Protein AF-A0A1W9WIS3-F1 (afdb_monomer)

Nearest PDB structures (foldseek):
  6qe7-assembly3_C  TM=4.208E-01  e=1.613E-09  Acetivibrio thermocellus
  6qe7-assembly1_A  TM=4.152E-01  e=5.288E-09  Acetivibrio thermocellus
  6qe7-assembly2_B  TM=4.232E-01  e=6.562E-09  Acetivibrio thermocellus
  6qdi-assembly1_A  TM=4.128E-01  e=1.556E-08  Acetivibrio clariflavus
  5jou-assembly1_A  TM=4.035E-01  e=6.564E-06  Bacteroides ovatus

Secondary structure (DSSP, 8-state):
----EEE---TTPEEE-SS-EEEEE------SSSS----EEEEEEES----TT---S-EEEEEEEEEEEPTT--TTPEEPTT-EEEEE---SS-SSS-EEEEEEPPGGG--S--S---S-TT----HHHHHHEE-HHHHHHHHS-------SEEEEEESSTT--S-SS--EEEES--EEEEET--SSTT--SSSEEEEEEEE-S----EEEEEEEEESSEEEEEETTEEEEEE-SPPSSS-EEEEEEEEE-SSS--EEEEEEEESSS-EEEEEEEEEPPGGGHHHHHHHHHHSPPPPSS-----

Radius of gyration: 24.51 Å; Cα contacts (8 Å, |Δi|>4): 660; chains: 1; bounding box: 56×46×80 Å

Solvent-accessible surface area (backbone atoms only — not comparable to full-atom values): 17427 Å² total; per-residue (Å²): 122,80,78,61,49,71,49,75,55,64,77,63,44,72,42,62,36,87,52,70,37,41,29,43,42,59,84,62,88,69,74,102,77,74,96,72,54,54,28,38,39,44,34,36,43,35,68,76,56,61,43,80,85,70,46,82,46,44,30,34,42,38,44,25,14,20,61,43,67,40,86,89,67,45,60,72,35,74,42,46,55,71,37,63,58,24,23,33,13,54,24,54,78,49,98,51,55,29,33,47,40,44,34,33,45,61,60,92,84,59,88,86,84,79,87,85,76,79,95,47,96,80,65,68,80,54,78,64,56,70,72,46,36,47,51,60,66,63,49,48,68,39,57,52,63,85,62,81,70,61,50,38,22,43,37,45,44,16,76,31,65,78,74,56,77,67,68,58,79,82,37,74,74,40,75,70,48,79,43,78,47,38,89,38,52,94,54,85,95,55,66,53,53,41,24,18,41,38,39,38,36,41,52,93,56,51,76,57,47,38,34,37,38,37,40,35,30,9,29,20,36,34,35,26,52,68,89,39,81,73,43,83,46,80,44,86,52,71,92,45,73,50,76,48,78,43,76,42,73,42,88,52,79,51,56,51,42,37,38,40,39,39,28,35,68,85,40,48,28,34,46,33,61,48,74,45,80,49,62,77,90,49,39,72,56,52,56,52,52,49,74,67,52,78,73,80,73,95,65,83,81,85,75,132

pLDDT: mean 70.84, std 18.44, range [25.62, 98.12]

Structure (mmCIF, N/CA/C/O backbone):
data_AF-A0A1W9WIS3-F1
#
_entry.id   AF-A0A1W9WIS3-F1
#
loop_
_atom_site.group_PDB
_atom_site.id
_atom_site.type_symbol
_atom_site.label_atom_id
_atom_site.label_alt_id
_atom_site.label_comp_id
_atom_site.label_asym_id
_atom_site.label_entity_id
_atom_site.label_seq_id
_atom_site.pdbx_PDB_ins_code
_atom_site.Cartn_x
_atom_site.Cartn_y
_atom_site.Cartn_z
_atom_site.occupancy
_atom_site.B_iso_or_equiv
_atom_site.auth_seq_id
_atom_site.auth_comp_id
_atom_site.auth_asym_id
_atom_site.auth_atom_id
_atom_site.pdbx_PDB_model_num
ATOM 1 N N . MET A 1 1 ? 5.458 16.095 23.063 1.00 26.14 1 MET A N 1
ATOM 2 C CA . MET A 1 1 ? 4.656 15.659 21.884 1.00 26.14 1 MET A CA 1
ATOM 3 C C . MET A 1 1 ? 3.350 15.090 22.424 1.00 26.14 1 MET A C 1
ATOM 5 O O . MET A 1 1 ? 3.411 14.188 23.249 1.00 26.14 1 MET A O 1
ATOM 9 N N . VAL A 1 2 ? 2.192 15.667 22.091 1.00 25.62 2 VAL A N 1
ATOM 10 C CA . VAL A 1 2 ? 0.899 15.217 22.643 1.00 25.62 2 VAL A CA 1
ATOM 11 C C . VAL A 1 2 ? 0.611 13.808 22.118 1.00 25.62 2 VAL A C 1
ATOM 13 O O . VAL A 1 2 ? 0.611 13.597 20.909 1.00 25.62 2 VAL A O 1
ATOM 16 N N . TRP A 1 3 ? 0.422 12.843 23.022 1.00 35.09 3 TRP A N 1
ATOM 17 C CA . TRP A 1 3 ? 0.190 11.424 22.721 1.00 35.09 3 TRP A CA 1
ATOM 18 C C . TRP A 1 3 ? -1.233 11.191 22.204 1.00 35.09 3 TRP A C 1
ATOM 20 O O . TRP A 1 3 ? -2.052 10.543 22.851 1.00 35.09 3 TRP A O 1
ATOM 30 N N . LEU A 1 4 ? -1.525 11.773 21.048 1.00 35.50 4 LEU A N 1
ATOM 31 C CA . LEU A 1 4 ? -2.795 11.682 20.357 1.00 35.50 4 LEU A CA 1
ATOM 32 C C . LEU A 1 4 ? -2.538 11.180 18.940 1.00 35.50 4 LEU A C 1
ATOM 34 O O . LEU A 1 4 ? -1.741 11.772 18.216 1.00 35.50 4 LEU A O 1
ATOM 38 N N . MET A 1 5 ? -3.229 10.115 18.536 1.00 40.78 5 MET A N 1
ATOM 39 C CA . MET A 1 5 ? -3.251 9.725 17.132 1.00 40.78 5 MET A CA 1
ATOM 40 C C . MET A 1 5 ? -4.471 10.376 16.486 1.00 40.78 5 MET A C 1
ATOM 42 O O . MET A 1 5 ? -5.608 9.986 16.751 1.00 40.78 5 MET A O 1
ATOM 46 N N . MET A 1 6 ? -4.226 11.403 15.674 1.00 38.56 6 MET A N 1
ATOM 47 C CA . MET A 1 6 ? -5.218 11.909 14.732 1.00 38.56 6 MET A CA 1
ATOM 48 C C . MET A 1 6 ? -5.113 11.065 13.471 1.00 38.56 6 MET A C 1
ATOM 50 O O . MET A 1 6 ? -4.133 11.174 12.737 1.00 38.56 6 MET A O 1
ATOM 54 N N . ILE A 1 7 ? -6.105 10.213 13.228 1.00 53.38 7 ILE A N 1
ATOM 55 C CA . ILE A 1 7 ? -6.189 9.503 11.953 1.00 53.38 7 ILE A CA 1
ATOM 56 C C . ILE A 1 7 ? -7.004 10.387 11.016 1.00 53.38 7 ILE A C 1
ATOM 58 O O . ILE A 1 7 ? -8.215 10.547 11.182 1.00 53.38 7 ILE A O 1
ATOM 62 N N . ILE A 1 8 ? -6.329 11.024 10.063 1.00 42.97 8 ILE A N 1
ATOM 63 C CA . ILE A 1 8 ? -6.987 11.759 8.985 1.00 42.97 8 ILE A CA 1
ATOM 64 C C . ILE A 1 8 ? -7.327 10.725 7.912 1.00 42.97 8 ILE A C 1
ATOM 66 O O . ILE A 1 8 ? -6.439 10.162 7.282 1.00 42.97 8 ILE A O 1
ATOM 70 N N . GLN A 1 9 ? -8.613 10.446 7.746 1.00 52.16 9 GLN A N 1
ATOM 71 C CA . GLN A 1 9 ? -9.157 9.595 6.696 1.00 52.16 9 GLN A CA 1
ATOM 72 C C . GLN A 1 9 ? -10.288 10.367 5.998 1.00 52.16 9 GLN A C 1
ATOM 74 O O . GLN A 1 9 ? -10.814 11.334 6.572 1.00 52.16 9 GLN A O 1
ATOM 79 N N . PRO A 1 10 ? -10.668 9.978 4.769 1.00 46.59 10 PRO A N 1
ATOM 80 C CA . PRO A 1 10 ? -11.827 10.539 4.092 1.00 46.59 10 PRO A CA 1
ATOM 81 C C . PRO A 1 10 ? -13.087 10.529 4.971 1.00 46.59 10 PRO A C 1
ATOM 83 O O . PRO A 1 10 ? -13.292 9.660 5.821 1.00 46.59 10 PRO A O 1
ATOM 86 N N . PHE A 1 11 ? -13.958 11.512 4.755 1.00 49.16 11 PHE A N 1
ATOM 87 C CA . PHE A 1 11 ? -15.253 11.580 5.430 1.00 49.16 11 PHE A CA 1
ATOM 88 C C . PHE A 1 11 ? -16.083 10.319 5.162 1.00 49.16 11 PHE A C 1
ATOM 90 O O . PHE A 1 11 ? -16.188 9.882 4.016 1.00 49.16 11 PHE A O 1
ATOM 97 N N . GLY A 1 12 ? -16.684 9.758 6.215 1.00 47.50 12 GLY A N 1
ATOM 98 C CA . GLY A 1 12 ? -17.522 8.563 6.106 1.00 47.50 12 GLY A CA 1
ATOM 99 C C . GLY A 1 12 ? -16.749 7.241 6.077 1.00 47.50 12 GLY A C 1
ATOM 100 O O . GLY A 1 12 ? -17.354 6.192 5.858 1.00 47.50 12 GLY A O 1
ATOM 101 N N . GLU A 1 13 ? -15.428 7.236 6.298 1.00 66.69 13 GLU A N 1
ATOM 102 C CA . GLU A 1 13 ? -14.714 5.969 6.467 1.00 66.69 13 GLU A CA 1
ATOM 103 C C . GLU A 1 13 ? -15.193 5.216 7.711 1.00 66.69 13 GLU A C 1
ATOM 105 O O . GLU A 1 13 ? -15.280 5.761 8.811 1.00 66.69 13 GLU A O 1
ATOM 110 N N . VAL A 1 14 ? -15.505 3.930 7.535 1.00 66.00 14 VAL A N 1
ATOM 111 C CA . VAL A 1 14 ? -16.019 3.090 8.620 1.00 66.00 14 VAL A CA 1
ATOM 112 C C . VAL A 1 14 ? -14.887 2.573 9.499 1.00 66.00 14 VAL A C 1
ATOM 114 O O . VAL A 1 14 ? -13.947 1.917 9.029 1.00 66.00 14 VAL A O 1
ATOM 117 N N . ILE A 1 15 ? -15.034 2.785 10.800 1.00 63.84 15 ILE A N 1
ATOM 118 C CA . ILE A 1 15 ? -14.108 2.305 11.819 1.00 63.84 15 ILE A CA 1
ATOM 119 C C . ILE A 1 15 ? -14.565 0.917 12.247 1.00 63.84 15 ILE A C 1
ATOM 121 O O . ILE A 1 15 ? -15.726 0.706 12.592 1.00 63.84 15 ILE A O 1
ATOM 125 N N . THR A 1 16 ? -13.654 -0.052 12.196 1.00 62.03 16 THR A N 1
ATOM 126 C CA . THR A 1 16 ? -13.967 -1.467 12.421 1.00 62.03 16 THR A CA 1
ATOM 127 C C . THR A 1 16 ? -13.153 -2.038 13.569 1.00 62.03 16 THR A C 1
ATOM 129 O O . THR A 1 16 ? -11.954 -1.788 13.683 1.00 62.03 16 THR A O 1
ATOM 132 N N . MET A 1 17 ? -13.784 -2.874 14.389 1.00 61.75 17 MET A N 1
ATOM 133 C CA . MET A 1 17 ? -13.109 -3.549 15.487 1.00 61.75 17 MET A CA 1
ATOM 134 C C . MET A 1 17 ? -12.162 -4.647 15.035 1.00 61.75 17 MET A C 1
ATOM 136 O O . MET A 1 17 ? -12.473 -5.472 14.177 1.00 61.75 17 MET A O 1
ATOM 140 N N . VAL A 1 18 ? -11.004 -4.705 15.684 1.00 52.28 18 VAL A N 1
ATOM 141 C CA . VAL A 1 18 ? -9.947 -5.670 15.357 1.00 52.28 18 VAL A CA 1
ATOM 142 C C . VAL A 1 18 ? -9.922 -6.883 16.291 1.00 52.28 18 VAL A C 1
ATOM 144 O O . VAL A 1 18 ? -9.291 -7.883 15.949 1.00 52.28 18 VAL A O 1
ATOM 147 N N . ARG A 1 19 ? -10.640 -6.840 17.424 1.00 54.22 19 ARG A N 1
ATOM 148 C CA . ARG A 1 19 ? -10.753 -7.920 18.426 1.00 54.22 19 ARG A CA 1
ATOM 149 C C . ARG A 1 19 ? -12.142 -7.935 19.080 1.00 54.22 19 ARG A C 1
ATOM 151 O O . ARG A 1 19 ? -12.834 -6.920 19.054 1.00 54.22 19 ARG A O 1
ATOM 158 N N . GLU A 1 20 ? -12.527 -9.075 19.656 1.00 48.91 20 GLU A N 1
ATOM 159 C CA . GLU A 1 20 ? -13.751 -9.204 20.464 1.00 48.91 20 GLU A CA 1
ATOM 160 C C . GLU A 1 20 ? -13.555 -8.551 21.830 1.00 48.91 20 GLU A C 1
ATOM 162 O O . GLU A 1 20 ? -12.613 -8.915 22.528 1.00 48.91 20 GLU A O 1
ATOM 167 N N . GLN A 1 21 ? -14.381 -7.567 22.187 1.00 63.75 21 GLN A N 1
ATOM 168 C CA . GLN A 1 21 ? -14.181 -6.723 23.373 1.00 63.75 21 GLN A CA 1
ATOM 169 C C . GLN A 1 21 ? -15.515 -6.204 23.930 1.00 63.75 21 GLN A C 1
ATOM 171 O O . GLN A 1 21 ? -16.551 -6.264 23.262 1.00 63.75 21 GLN A O 1
ATOM 176 N N . LEU A 1 22 ? -15.509 -5.685 25.160 1.00 55.78 22 LEU A N 1
ATOM 177 C CA . LEU A 1 22 ? -16.700 -5.104 25.787 1.00 55.78 22 LEU A CA 1
ATOM 178 C C . LEU A 1 22 ? -16.834 -3.618 25.432 1.00 55.78 22 LEU A C 1
ATOM 180 O O . LEU A 1 22 ? -15.906 -2.830 25.592 1.00 55.78 22 LEU A O 1
ATOM 184 N N . LEU A 1 23 ? -18.013 -3.205 24.984 1.00 54.00 23 LEU A N 1
ATOM 185 C CA . LEU A 1 23 ? -18.339 -1.817 24.686 1.00 54.00 23 LEU A CA 1
ATOM 186 C C . LEU A 1 23 ? -18.776 -1.060 25.929 1.00 54.00 23 LEU A C 1
ATOM 188 O O . LEU A 1 23 ? -19.578 -1.526 26.739 1.00 54.00 23 LEU A O 1
ATOM 192 N N . LYS A 1 24 ? -18.368 0.203 25.984 1.00 58.62 24 LYS A N 1
ATOM 193 C CA . LYS A 1 24 ? -19.039 1.230 26.765 1.00 58.62 24 LYS A CA 1
ATOM 194 C C . LYS A 1 24 ? -19.389 2.389 25.838 1.00 58.62 24 LYS A C 1
ATOM 196 O O . LYS A 1 24 ? -18.611 3.321 25.658 1.00 58.62 24 LYS A O 1
ATOM 201 N N . VAL A 1 25 ? -20.577 2.328 25.253 1.00 50.97 25 VAL A N 1
ATOM 202 C CA . VAL A 1 25 ? -21.121 3.427 24.454 1.00 50.97 25 VAL A CA 1
ATOM 203 C C . VAL A 1 25 ? -21.697 4.483 25.388 1.00 50.97 25 VAL A C 1
ATOM 205 O O . VAL A 1 25 ? -22.385 4.165 26.354 1.00 50.97 25 VAL A O 1
ATOM 208 N N . GLN A 1 26 ? -21.404 5.749 25.128 1.00 51.03 26 GLN A N 1
ATOM 209 C CA . GLN A 1 26 ? -22.128 6.845 25.748 1.00 51.03 26 GLN A CA 1
ATOM 210 C C . GLN A 1 26 ? -22.276 7.942 24.699 1.00 51.03 26 GLN A C 1
ATOM 212 O O . GLN A 1 26 ? -21.304 8.594 24.345 1.00 51.03 26 GLN A O 1
ATOM 217 N N . CYS A 1 27 ? -23.493 8.124 24.192 1.00 43.44 27 CYS A N 1
ATOM 218 C CA . CYS A 1 27 ? -23.829 9.243 23.324 1.00 43.44 27 CYS A CA 1
ATOM 219 C C . CYS A 1 27 ? -24.201 10.425 24.227 1.00 43.44 27 CYS A C 1
ATOM 221 O O . CYS A 1 27 ? -25.244 10.398 24.878 1.00 43.44 27 CYS A O 1
ATOM 223 N N . LEU A 1 28 ? -23.326 11.424 24.342 1.00 45.62 28 LEU A N 1
ATOM 224 C CA . LEU A 1 28 ? -23.661 12.697 24.979 1.00 45.62 28 LEU A CA 1
ATOM 225 C C . LEU A 1 28 ? -23.724 13.764 23.889 1.00 45.62 28 LEU A C 1
ATOM 227 O O . LEU A 1 28 ? -22.694 14.288 23.485 1.00 45.62 28 LEU A O 1
ATOM 231 N N . GLU A 1 29 ? -24.929 14.117 23.447 1.00 39.09 29 GLU A N 1
ATOM 232 C CA . GLU A 1 29 ? -25.153 15.443 22.871 1.00 39.09 29 GLU A CA 1
ATOM 233 C C . GLU A 1 29 ? -25.273 16.439 24.032 1.00 39.09 29 GLU A C 1
ATOM 235 O O . GLU A 1 29 ? -26.146 16.282 24.887 1.00 39.09 29 GLU A O 1
ATOM 240 N N . SER A 1 30 ? -24.454 17.495 24.079 1.00 37.91 30 SER A N 1
ATOM 241 C CA . SER A 1 30 ? -24.868 18.697 24.812 1.00 37.91 30 SER A CA 1
ATOM 242 C C . SER A 1 30 ? -24.246 19.987 24.280 1.00 37.91 30 SER A C 1
ATOM 244 O O . SER A 1 30 ? -23.101 20.314 24.567 1.00 37.91 30 SER A O 1
ATOM 246 N N . LEU A 1 31 ? -25.094 20.725 23.559 1.00 32.47 31 LEU A N 1
ATOM 247 C CA . LEU A 1 31 ? -25.379 22.160 23.667 1.00 32.47 31 LEU A CA 1
ATOM 248 C C . LEU A 1 31 ? -24.214 23.131 23.927 1.00 32.47 31 LEU A C 1
ATOM 250 O O . LEU A 1 31 ? -23.602 23.169 24.990 1.00 32.47 31 LEU A O 1
ATOM 254 N N . LYS A 1 32 ? -24.084 24.063 22.973 1.00 35.03 32 LYS A N 1
ATOM 255 C CA . LYS A 1 32 ? -23.441 25.384 23.060 1.00 35.03 32 LYS A CA 1
ATOM 256 C C . LYS A 1 32 ? -23.586 26.043 24.445 1.00 35.03 32 LYS A C 1
ATOM 258 O O . LYS A 1 32 ? -24.497 26.844 24.626 1.00 35.03 32 LYS A O 1
ATOM 263 N N . HIS A 1 33 ? -22.677 25.756 25.373 1.00 33.97 3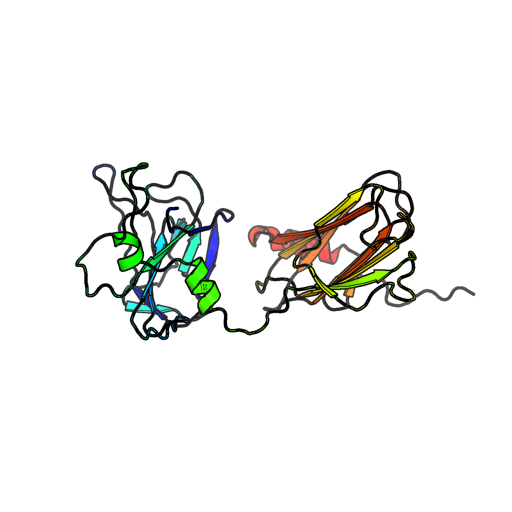3 HIS A N 1
ATOM 264 C CA . HIS A 1 33 ? -22.033 26.663 26.340 1.00 33.97 33 HIS A CA 1
ATOM 265 C C . HIS A 1 33 ? -21.483 25.856 27.526 1.00 33.97 33 HIS A C 1
ATOM 267 O O . HIS A 1 33 ? -22.229 25.425 28.398 1.00 33.97 33 HIS A O 1
ATOM 273 N N . GLY A 1 34 ? -20.153 25.736 27.589 1.00 32.94 34 GLY A N 1
ATOM 274 C CA . GLY A 1 34 ? -19.419 25.233 28.755 1.00 32.94 34 GLY A CA 1
ATOM 275 C C . GLY A 1 34 ? -18.547 24.018 28.441 1.00 32.94 34 GLY A C 1
ATOM 276 O O . GLY A 1 34 ? -19.052 22.909 28.377 1.00 32.94 34 GLY A O 1
ATOM 277 N N . LYS A 1 35 ? -17.236 24.248 28.257 1.00 47.00 35 LYS A N 1
ATOM 278 C CA . LYS A 1 35 ? -16.122 23.269 28.228 1.00 47.00 35 LYS A CA 1
ATOM 279 C C . LYS A 1 35 ? -16.538 21.782 28.295 1.00 47.00 35 LYS A C 1
ATOM 281 O O . LYS A 1 35 ? -16.657 21.268 29.407 1.00 47.00 35 LYS A O 1
ATOM 286 N N . LYS A 1 36 ? -16.690 21.127 27.134 1.00 55.09 36 LYS A N 1
ATOM 287 C CA . LYS A 1 36 ? -16.647 19.665 26.863 1.00 55.09 36 LYS A CA 1
ATOM 288 C C . LYS A 1 36 ? -17.327 19.423 25.513 1.00 55.09 36 LYS A C 1
ATOM 290 O O . LYS A 1 36 ? -18.540 19.568 25.463 1.00 55.09 36 LYS A O 1
ATOM 295 N N . ASP A 1 37 ? -16.617 19.038 24.453 1.00 65.19 37 ASP A N 1
ATOM 296 C CA . ASP A 1 37 ? -17.342 18.452 23.316 1.00 65.19 37 ASP A CA 1
ATOM 297 C C . ASP A 1 37 ? -16.488 17.496 22.473 1.00 65.19 37 ASP A C 1
ATOM 299 O O . ASP A 1 37 ? -15.656 17.911 21.667 1.00 65.19 37 ASP A O 1
ATOM 303 N N . LEU A 1 38 ? -16.707 16.199 22.688 1.00 64.31 38 LEU A N 1
ATOM 304 C CA . LEU A 1 38 ? -16.092 15.084 21.960 1.00 64.31 38 LEU A CA 1
ATOM 305 C C . LEU A 1 38 ? -16.914 14.665 20.738 1.00 64.31 38 LEU A C 1
ATOM 307 O O . LEU A 1 38 ? -16.502 13.761 20.008 1.00 64.31 38 LEU A O 1
ATOM 311 N N . GLY A 1 39 ? -18.076 15.295 20.541 1.00 73.25 39 GLY A N 1
ATOM 312 C CA . GLY A 1 39 ? -19.061 14.871 19.566 1.00 73.25 39 GLY A CA 1
ATOM 313 C C . GLY A 1 39 ? -19.562 13.461 19.851 1.00 73.25 39 GLY A C 1
ATOM 314 O O . GLY A 1 39 ? -19.668 13.031 21.002 1.00 73.25 39 GLY A O 1
ATOM 315 N N . ASN A 1 40 ? -19.825 12.720 18.782 1.00 76.19 40 ASN A N 1
ATOM 316 C CA . ASN A 1 40 ? -20.150 11.306 18.875 1.00 76.19 40 ASN A CA 1
ATOM 317 C C . ASN A 1 40 ? -18.886 10.508 19.213 1.00 76.19 40 ASN A C 1
ATOM 319 O O . ASN A 1 40 ? -17.839 10.682 18.580 1.00 76.19 40 ASN A O 1
ATOM 323 N N . TYR A 1 41 ? -18.983 9.613 20.199 1.00 78.06 41 TYR A N 1
ATOM 324 C CA . TYR A 1 41 ? -17.854 8.789 20.605 1.00 78.06 41 TYR A CA 1
ATOM 325 C C . TYR A 1 41 ? -18.237 7.377 21.046 1.00 78.06 41 TYR A C 1
ATOM 327 O O . TYR A 1 41 ? -19.322 7.119 21.567 1.00 78.06 41 TYR A O 1
ATOM 335 N N . VAL A 1 42 ? -17.280 6.465 20.888 1.00 77.50 42 VAL A N 1
ATOM 336 C CA . VAL A 1 42 ? -17.344 5.087 21.375 1.00 77.50 42 VAL A CA 1
ATOM 337 C C . VAL A 1 42 ? -16.132 4.831 22.259 1.00 77.50 42 VAL A C 1
ATOM 339 O O . VAL A 1 42 ? -15.003 5.165 21.902 1.00 77.50 42 VAL A O 1
ATOM 342 N N . ILE A 1 43 ? -16.358 4.228 23.426 1.00 78.44 43 ILE A N 1
ATOM 343 C CA . ILE A 1 43 ? -15.285 3.719 24.277 1.00 78.44 43 ILE A CA 1
ATOM 344 C C . ILE A 1 43 ? -15.401 2.205 24.339 1.00 78.44 43 ILE A C 1
ATOM 346 O O . ILE A 1 43 ? -16.487 1.650 24.497 1.00 78.44 43 ILE A O 1
ATOM 350 N N . ILE A 1 44 ? -14.266 1.529 24.252 1.00 75.88 44 ILE A N 1
ATOM 351 C CA . ILE A 1 44 ? -14.200 0.073 24.269 1.00 75.88 44 ILE A CA 1
ATOM 352 C C . ILE A 1 44 ? -13.260 -0.332 25.383 1.00 75.88 44 ILE A C 1
ATOM 354 O O . ILE A 1 44 ? -12.147 0.176 25.471 1.00 75.88 44 ILE A O 1
ATOM 358 N N . ARG A 1 45 ? -13.754 -1.193 26.265 1.00 78.50 45 ARG A N 1
ATOM 359 C CA . ARG A 1 45 ? -13.011 -1.809 27.354 1.00 78.50 45 ARG A CA 1
ATOM 360 C C . ARG A 1 45 ? -12.331 -3.059 26.820 1.00 78.50 45 ARG A C 1
ATOM 362 O O . ARG A 1 45 ? -12.992 -3.917 26.238 1.00 78.50 45 ARG A O 1
ATOM 369 N N . HIS A 1 46 ? -11.044 -3.168 27.103 1.00 75.69 46 HIS A N 1
ATOM 370 C CA . HIS A 1 46 ? -10.240 -4.336 26.803 1.00 75.69 46 HIS A CA 1
ATOM 371 C C . HIS A 1 46 ? -9.725 -4.939 28.093 1.00 75.69 46 HIS A C 1
ATOM 373 O O . HIS A 1 46 ? -9.011 -4.268 28.831 1.00 75.69 46 HIS A O 1
ATOM 379 N N . ASP A 1 47 ? -10.098 -6.180 28.380 1.00 70.62 47 ASP A N 1
ATOM 380 C CA . ASP A 1 47 ? -9.711 -6.830 29.636 1.00 70.62 47 ASP A CA 1
ATOM 381 C C . ASP A 1 47 ? -8.314 -7.465 29.583 1.00 70.62 47 ASP A C 1
ATOM 383 O O . ASP A 1 47 ? -7.649 -7.523 30.611 1.00 70.62 47 ASP A O 1
ATOM 387 N N . ASP A 1 48 ? -7.824 -7.800 28.384 1.00 64.56 48 ASP A N 1
ATOM 388 C CA . ASP A 1 48 ? -6.589 -8.568 28.186 1.00 64.56 48 ASP A CA 1
ATOM 389 C C . ASP A 1 48 ? -5.738 -8.007 27.025 1.00 64.56 48 ASP A C 1
ATOM 391 O O . ASP A 1 48 ? -5.544 -8.669 26.004 1.00 64.56 48 ASP A O 1
ATOM 395 N N . LEU A 1 49 ? -5.253 -6.762 27.120 1.00 62.12 49 LEU A N 1
ATOM 396 C CA . LEU A 1 49 ? -4.273 -6.217 26.159 1.00 62.12 49 LEU A CA 1
ATOM 397 C C . LEU A 1 49 ? -2.833 -6.479 26.671 1.00 62.12 49 LEU A C 1
ATOM 399 O O . LEU A 1 49 ? -2.380 -5.749 27.555 1.00 62.12 49 LEU A O 1
ATOM 403 N N . PRO A 1 50 ? -2.115 -7.512 26.167 1.00 53.50 50 PRO A N 1
ATOM 404 C CA . PRO A 1 50 ? -0.766 -7.861 26.625 1.00 53.50 50 PRO A CA 1
ATOM 405 C C . PRO A 1 50 ? 0.304 -6.914 26.066 1.00 53.50 50 P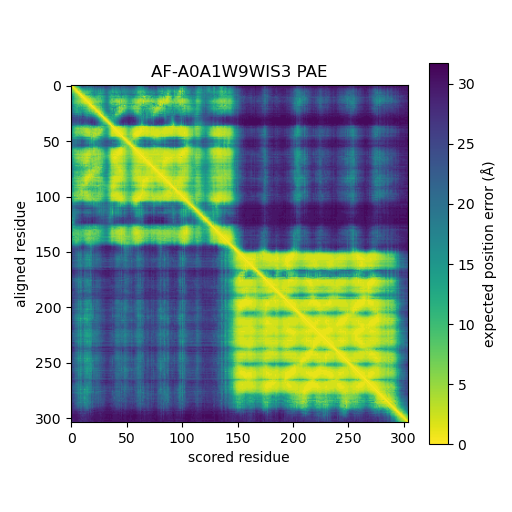RO A C 1
ATOM 407 O O . PRO A 1 50 ? 0.729 -7.068 24.922 1.00 53.50 50 PRO A O 1
ATOM 410 N N . ASN A 1 51 ? 0.794 -5.953 26.852 1.00 53.09 51 ASN A N 1
ATOM 411 C CA . ASN A 1 51 ? 1.909 -5.113 26.398 1.00 53.09 51 ASN A CA 1
ATOM 412 C C . ASN A 1 51 ? 3.260 -5.863 26.454 1.00 53.09 51 ASN A C 1
ATOM 414 O O . ASN A 1 51 ? 3.407 -6.843 27.183 1.00 53.09 51 ASN A O 1
ATOM 418 N N . ARG A 1 52 ? 4.275 -5.380 25.715 1.00 46.88 52 ARG A N 1
ATOM 419 C CA . ARG A 1 52 ? 5.656 -5.925 25.725 1.00 46.88 52 ARG A CA 1
ATOM 420 C C . ARG A 1 52 ? 6.302 -5.933 27.122 1.00 46.88 52 ARG A C 1
ATOM 422 O O . ARG A 1 52 ? 7.296 -6.615 27.328 1.00 46.88 52 ARG A O 1
ATOM 429 N N . GLU A 1 53 ? 5.734 -5.194 28.074 1.00 52.34 53 GLU A N 1
ATOM 430 C CA . GLU A 1 53 ? 6.163 -5.126 29.475 1.00 52.34 53 GLU A CA 1
ATOM 431 C C . GLU A 1 53 ? 5.383 -6.096 30.395 1.00 52.34 53 GLU A C 1
ATOM 433 O O . GLU A 1 53 ? 5.563 -6.066 31.610 1.00 52.34 53 GLU A O 1
ATOM 438 N N . GLY A 1 54 ? 4.526 -6.969 29.845 1.00 50.72 54 GLY A N 1
ATOM 439 C CA . GLY A 1 54 ? 3.812 -8.011 30.592 1.00 50.72 54 GLY A CA 1
ATOM 440 C C . GLY A 1 54 ? 2.598 -7.538 31.403 1.00 50.72 54 GLY A C 1
ATOM 441 O O . GLY A 1 54 ? 2.157 -8.245 32.309 1.00 50.72 54 GLY A O 1
ATOM 442 N N . TYR A 1 55 ? 2.042 -6.360 31.117 1.00 54.06 55 TYR A N 1
ATOM 443 C CA . TYR A 1 55 ? 0.869 -5.836 31.817 1.00 54.06 55 TYR A CA 1
ATOM 444 C C . TYR A 1 55 ? -0.403 -6.622 31.454 1.00 54.06 55 TYR A C 1
ATOM 446 O O . TYR A 1 55 ? -0.752 -6.743 30.282 1.00 54.06 55 TYR A O 1
ATOM 454 N N . GLN A 1 56 ? -1.103 -7.120 32.478 1.00 55.94 56 GLN A N 1
ATOM 455 C CA . GLN A 1 56 ? -2.367 -7.870 32.400 1.00 55.94 56 GLN A CA 1
ATOM 456 C C . GLN A 1 56 ? -3.498 -7.082 33.080 1.00 55.94 56 GLN A C 1
ATOM 458 O O . GLN A 1 56 ? -4.039 -7.504 34.101 1.00 55.94 56 GLN A O 1
ATOM 463 N N . GLY A 1 57 ? -3.795 -5.879 32.590 1.00 64.38 57 GLY A N 1
ATOM 464 C CA . GLY A 1 57 ? -4.827 -5.029 33.186 1.00 64.38 57 GLY A CA 1
ATOM 465 C C . GLY A 1 57 ? -5.810 -4.479 32.166 1.00 64.38 57 GLY A C 1
ATOM 466 O O . GLY A 1 57 ? -5.524 -4.408 30.970 1.00 64.38 57 GLY A O 1
ATOM 467 N N . THR A 1 58 ? -6.970 -4.051 32.665 1.00 72.69 58 THR A N 1
ATOM 468 C CA . THR A 1 58 ? -8.023 -3.469 31.838 1.00 72.69 58 THR A CA 1
ATOM 469 C C . THR A 1 58 ? -7.554 -2.153 31.216 1.00 72.69 58 THR A C 1
ATOM 471 O O . THR A 1 58 ? -7.082 -1.248 31.903 1.00 72.69 58 THR A O 1
ATOM 474 N N . THR A 1 59 ? -7.729 -2.017 29.909 1.00 74.88 59 THR A N 1
ATOM 475 C CA . THR A 1 59 ? -7.433 -0.800 29.146 1.00 74.88 59 THR A CA 1
ATOM 476 C C . THR A 1 59 ? -8.674 -0.333 28.405 1.00 74.88 59 THR A C 1
ATOM 478 O O . THR A 1 59 ? -9.645 -1.077 28.258 1.00 74.88 59 THR A O 1
ATOM 481 N N . PHE A 1 60 ? -8.693 0.920 27.961 1.00 77.12 60 PHE A N 1
ATOM 482 C CA . PHE A 1 60 ? -9.837 1.464 27.235 1.00 77.12 60 PHE A CA 1
ATOM 483 C C . PHE A 1 60 ? -9.380 2.195 25.984 1.00 77.12 60 PHE A C 1
ATOM 485 O O . PHE A 1 60 ? -8.522 3.058 26.071 1.00 77.12 60 PHE A O 1
ATOM 492 N N . SER A 1 61 ? -9.978 1.914 24.832 1.00 77.62 61 SER A N 1
ATOM 493 C CA . SER A 1 61 ? -9.774 2.724 23.629 1.00 77.62 61 SER A CA 1
ATOM 494 C C . SER A 1 61 ? -10.942 3.683 23.439 1.00 77.62 61 SER A C 1
ATOM 496 O O . SER A 1 61 ? -12.096 3.256 23.514 1.00 77.62 61 SER A O 1
ATOM 498 N N . ALA A 1 62 ? -10.654 4.951 23.173 1.00 78.81 62 ALA A N 1
ATOM 499 C CA . ALA A 1 62 ? -11.641 5.979 22.875 1.00 78.81 62 ALA A CA 1
ATOM 500 C C . ALA A 1 62 ? -11.554 6.393 21.401 1.00 78.81 62 ALA A C 1
ATOM 502 O O . ALA A 1 62 ? -10.464 6.648 20.892 1.00 78.81 62 ALA A O 1
ATOM 503 N N . TYR A 1 63 ? -12.714 6.467 20.752 1.00 82.00 63 TYR A N 1
ATOM 504 C CA . TYR A 1 63 ? -12.913 6.902 19.372 1.00 82.00 63 TYR A CA 1
ATOM 505 C C . TYR A 1 63 ? -13.867 8.093 19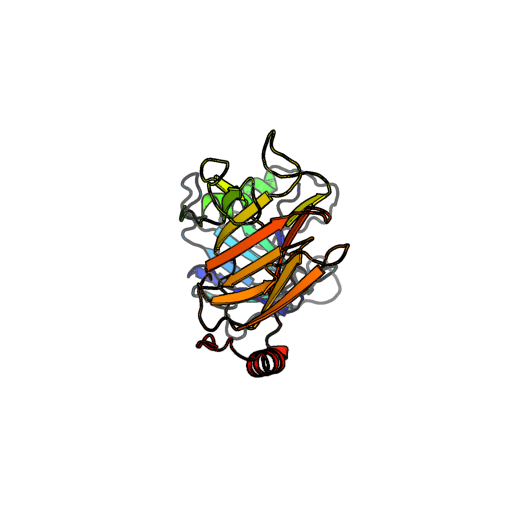.400 1.00 82.00 63 TYR A C 1
ATOM 507 O O . TYR A 1 63 ? -15.026 7.903 19.763 1.00 82.00 63 TYR A O 1
ATOM 515 N N . THR A 1 64 ? -13.403 9.302 19.087 1.00 79.69 64 THR A N 1
ATOM 516 C CA . THR A 1 64 ? -14.209 10.535 19.206 1.00 79.69 64 THR A CA 1
ATOM 517 C C . THR A 1 64 ? -14.253 11.321 17.896 1.00 79.69 64 THR A C 1
ATOM 519 O O . THR A 1 64 ? -13.513 11.017 16.960 1.00 79.69 64 THR A O 1
ATOM 522 N N . HIS A 1 65 ? -15.123 12.335 17.834 1.00 78.19 65 HIS A N 1
ATOM 523 C CA . HIS A 1 65 ? -15.450 13.107 16.626 1.00 78.19 65 HIS A CA 1
ATOM 524 C C . HIS A 1 65 ? -16.092 12.280 15.504 1.00 78.19 65 HIS A C 1
ATOM 526 O O . HIS A 1 65 ? -16.043 12.665 14.335 1.00 78.19 65 HIS A O 1
ATOM 532 N N . LEU A 1 66 ? -16.728 11.157 15.846 1.00 77.44 66 LEU A N 1
ATOM 533 C CA . LEU A 1 66 ? -17.385 10.291 14.869 1.00 77.44 66 LEU A CA 1
ATOM 534 C C . LEU A 1 66 ? -18.505 11.048 14.150 1.00 77.44 66 LEU A C 1
ATOM 536 O O . LEU A 1 66 ? -19.199 11.863 14.752 1.00 77.44 66 LEU A O 1
ATOM 540 N N . TYR A 1 67 ? -18.712 10.788 12.864 1.00 78.25 67 TYR A N 1
ATOM 541 C CA . TYR A 1 67 ? -19.879 11.300 12.158 1.00 78.25 67 TYR A CA 1
ATOM 542 C C . TYR A 1 67 ? -21.144 10.630 12.701 1.00 78.25 67 TYR A C 1
ATOM 544 O O . TYR A 1 67 ? -22.063 11.307 13.157 1.00 78.25 67 TYR A O 1
ATOM 552 N N . THR A 1 68 ? -21.132 9.299 12.767 1.00 77.62 68 THR A N 1
ATOM 553 C CA . THR A 1 68 ? -22.210 8.465 13.309 1.00 77.62 68 THR A CA 1
ATOM 554 C C . THR A 1 68 ? -21.635 7.366 14.200 1.00 77.62 68 THR A C 1
ATOM 556 O O . THR A 1 68 ? -20.502 6.920 14.006 1.00 77.62 68 THR A O 1
ATOM 559 N N . VAL A 1 69 ? -22.412 6.925 15.190 1.00 79.50 69 VAL A N 1
ATOM 560 C CA . VAL A 1 69 ? -22.182 5.657 15.902 1.00 79.50 69 VAL A CA 1
ATOM 561 C C . VAL A 1 69 ? -23.119 4.629 15.288 1.00 79.50 69 VAL A C 1
ATOM 563 O O . VAL A 1 69 ? -24.262 4.954 14.984 1.00 79.50 69 VAL A O 1
ATOM 566 N N . THR A 1 70 ? -22.640 3.405 15.078 1.00 77.94 70 THR A N 1
ATOM 567 C CA . THR A 1 70 ? -23.463 2.343 14.483 1.00 77.94 70 THR A CA 1
ATOM 568 C C . THR A 1 70 ? -24.663 2.008 15.370 1.00 77.94 70 THR A C 1
ATOM 570 O O . THR A 1 70 ? -24.514 1.799 16.577 1.00 77.94 70 THR A O 1
ATOM 573 N N . ASP A 1 71 ? -25.845 1.927 14.760 1.00 74.00 71 ASP A N 1
ATOM 574 C CA . ASP A 1 71 ? -27.081 1.556 15.447 1.00 74.00 71 ASP A CA 1
ATOM 575 C C . ASP A 1 71 ? -26.971 0.166 16.095 1.00 74.00 71 ASP A C 1
ATOM 577 O O . ASP A 1 71 ? -26.377 -0.762 15.545 1.00 74.00 71 ASP A O 1
ATOM 581 N N . GLY A 1 72 ? -27.556 0.014 17.285 1.00 70.50 72 GLY A N 1
ATOM 582 C CA . GLY A 1 72 ? -27.526 -1.239 18.048 1.00 70.50 72 GLY A CA 1
ATOM 583 C C . GLY A 1 72 ? -26.271 -1.448 18.904 1.00 70.50 72 GLY A C 1
ATOM 584 O O . GLY A 1 72 ? -26.176 -2.454 19.609 1.00 70.50 72 GLY A O 1
ATOM 585 N N . LEU A 1 73 ? -25.320 -0.507 18.906 1.00 74.31 73 LEU A N 1
ATOM 586 C CA . LEU A 1 73 ? -24.222 -0.508 19.872 1.00 74.31 73 LEU A CA 1
ATOM 587 C C . LEU A 1 73 ? -24.678 0.107 21.197 1.00 74.31 73 LEU A C 1
ATOM 589 O O . LEU A 1 73 ? -24.699 1.323 21.376 1.00 74.31 73 LEU A O 1
ATOM 593 N N . GLU A 1 74 ? -25.022 -0.755 22.149 1.00 74.50 74 GLU A N 1
ATOM 594 C CA . GLU A 1 74 ? -25.456 -0.344 23.483 1.00 74.50 74 GLU A CA 1
ATOM 595 C C . GLU A 1 74 ? -24.325 -0.427 24.517 1.00 74.50 74 GLU A C 1
ATOM 597 O O . GLU A 1 74 ? -23.398 -1.242 24.432 1.00 74.50 74 GLU A O 1
ATOM 602 N N . ALA A 1 75 ? -24.395 0.434 25.534 1.00 70.00 75 ALA A N 1
ATOM 603 C CA . ALA A 1 75 ? -23.455 0.423 26.646 1.00 70.00 75 ALA A CA 1
ATOM 604 C C . ALA A 1 75 ? -23.500 -0.925 27.385 1.00 70.00 75 ALA A C 1
ATOM 606 O O . ALA A 1 75 ? -24.555 -1.348 27.844 1.00 70.00 75 ALA A O 1
ATOM 607 N N . GLY A 1 76 ? -22.348 -1.582 27.541 1.00 68.50 76 GLY A N 1
ATOM 608 C CA . GLY A 1 76 ? -22.263 -2.923 28.122 1.00 68.50 76 GLY A CA 1
ATOM 609 C C . GLY A 1 76 ? -22.424 -4.062 27.109 1.00 68.50 76 GLY A C 1
ATOM 610 O O . GLY A 1 76 ? -22.262 -5.220 27.490 1.00 68.50 76 GLY A O 1
ATOM 611 N N . GLY A 1 77 ? -22.692 -3.760 25.832 1.00 71.06 77 GLY A N 1
ATOM 612 C CA . GLY A 1 77 ? -22.693 -4.743 24.749 1.00 71.06 77 GLY A CA 1
ATOM 613 C C . GLY A 1 77 ? -21.299 -5.316 24.463 1.00 71.06 77 GLY A C 1
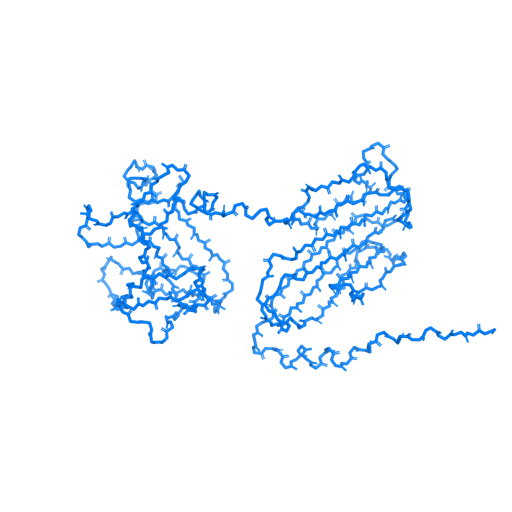ATOM 614 O O . GLY A 1 77 ? -20.282 -4.772 24.888 1.00 71.06 77 GLY A O 1
ATOM 615 N N . LYS A 1 78 ? -21.226 -6.421 23.717 1.00 71.50 78 LYS A N 1
ATOM 616 C CA . LYS A 1 78 ? -19.961 -6.942 23.170 1.00 71.50 78 LYS A CA 1
ATOM 617 C C . LYS A 1 78 ? -19.825 -6.511 21.714 1.00 71.50 78 LYS A C 1
ATOM 619 O O . LYS A 1 78 ? -20.772 -6.665 20.951 1.00 71.50 78 LYS A O 1
ATOM 624 N N . VAL A 1 79 ? -18.647 -6.032 21.320 1.00 71.50 79 VAL A N 1
ATOM 625 C CA . VAL A 1 79 ? -18.260 -5.951 19.906 1.00 71.50 79 VAL A CA 1
ATOM 626 C C . VAL A 1 79 ? -17.476 -7.183 19.524 1.00 71.50 79 VAL A C 1
ATOM 628 O O . VAL A 1 79 ? -16.571 -7.596 20.246 1.00 71.50 79 VAL A O 1
ATOM 631 N N . LEU A 1 80 ? -17.769 -7.717 18.343 1.00 70.44 80 LEU A N 1
ATOM 632 C CA . LEU A 1 80 ? -16.946 -8.739 17.714 1.00 70.44 80 LEU A CA 1
ATOM 633 C C . LEU A 1 80 ? -15.913 -8.101 16.787 1.00 70.44 80 LEU A C 1
ATOM 635 O O . LEU A 1 80 ? -16.098 -6.988 16.278 1.00 70.44 80 LEU A O 1
ATOM 639 N N . ARG A 1 81 ? -14.842 -8.839 16.495 1.00 61.75 81 ARG A N 1
ATOM 640 C CA . ARG A 1 81 ? -13.921 -8.468 15.419 1.00 61.75 81 ARG A CA 1
ATOM 641 C C . ARG A 1 81 ? -14.698 -8.318 14.106 1.00 61.75 81 ARG A C 1
ATOM 643 O O . ARG A 1 81 ? -15.463 -9.195 13.730 1.00 61.75 81 ARG A O 1
ATOM 650 N N . GLY A 1 82 ? -14.461 -7.229 13.383 1.00 57.84 82 GLY A N 1
ATOM 651 C CA . GLY A 1 82 ? -15.174 -6.903 12.149 1.00 57.84 82 GLY A CA 1
ATOM 652 C C . GLY A 1 82 ? -16.433 -6.059 12.348 1.00 57.84 82 GLY A C 1
ATOM 653 O O . GLY A 1 82 ? -16.988 -5.604 11.355 1.00 57.84 82 GLY A O 1
ATOM 654 N N . THR A 1 83 ? -16.861 -5.806 13.590 1.00 69.81 83 THR A N 1
ATOM 655 C CA . THR A 1 83 ? -18.004 -4.919 13.863 1.00 69.81 83 THR A CA 1
ATOM 656 C C . THR A 1 83 ? -17.638 -3.485 13.500 1.00 69.81 83 THR A C 1
ATOM 658 O O . THR A 1 83 ? -16.604 -2.985 13.951 1.00 69.81 83 THR A O 1
ATOM 661 N N . ILE A 1 84 ? -18.477 -2.828 12.701 1.00 74.50 84 ILE A N 1
ATOM 662 C CA . ILE A 1 84 ? -18.372 -1.390 12.445 1.00 74.50 84 ILE A CA 1
ATOM 663 C C . ILE A 1 84 ? -18.861 -0.662 13.699 1.00 74.50 84 ILE A C 1
ATOM 665 O O . ILE A 1 84 ? -19.915 -1.004 14.229 1.00 74.50 84 ILE A O 1
ATOM 669 N N . ILE A 1 85 ? -18.065 0.282 14.205 1.00 79.81 85 ILE A N 1
ATOM 670 C CA . ILE A 1 85 ? -18.385 1.033 15.432 1.00 79.81 85 ILE A CA 1
ATOM 671 C C . ILE A 1 85 ? -18.889 2.450 15.173 1.00 79.81 85 ILE A C 1
ATOM 673 O O . ILE A 1 85 ? -19.527 3.052 16.036 1.00 79.81 85 ILE A O 1
ATOM 677 N N . GLY A 1 86 ? -18.630 2.973 13.982 1.00 79.81 86 GLY A N 1
ATOM 678 C CA . GLY A 1 86 ? -19.045 4.298 13.569 1.00 79.81 86 GLY A CA 1
ATOM 679 C C . GLY A 1 86 ? -18.319 4.735 12.309 1.00 79.81 86 GLY A C 1
ATOM 680 O O . GLY A 1 86 ? -17.434 4.036 11.805 1.00 79.81 86 GLY A O 1
ATOM 681 N N . GLU A 1 87 ? -18.696 5.903 11.819 1.00 78.19 87 GLU A N 1
ATOM 682 C CA . GLU A 1 87 ? -18.066 6.549 10.673 1.00 78.19 87 GLU A CA 1
ATOM 683 C C . GLU A 1 87 ? -17.190 7.704 11.140 1.00 78.19 87 GLU A C 1
ATOM 685 O O . GLU A 1 87 ? -17.540 8.439 12.064 1.00 78.19 87 GLU A O 1
ATOM 690 N N . GLN A 1 88 ? -16.047 7.886 10.492 1.00 73.38 88 GLN A N 1
ATOM 691 C CA . GLN A 1 88 ? -15.185 9.031 10.720 1.00 73.38 88 GLN A CA 1
ATOM 692 C C . GLN A 1 88 ? -15.866 10.329 10.280 1.00 73.38 88 GLN A C 1
ATOM 694 O O . GLN A 1 88 ? -16.440 10.420 9.193 1.00 73.38 88 GLN A O 1
ATOM 699 N N . GLY A 1 89 ? -15.755 11.358 11.119 1.00 73.62 89 GLY A N 1
ATOM 700 C CA . GLY A 1 89 ? -16.392 12.642 10.884 1.00 73.62 89 GLY A CA 1
ATOM 701 C C . GLY A 1 89 ? -15.696 13.810 11.555 1.00 73.62 89 GLY A C 1
ATOM 702 O O . GLY A 1 89 ? -14.489 13.812 11.790 1.00 73.62 89 GLY A O 1
ATOM 703 N N . SER A 1 90 ? -16.499 14.833 11.819 1.00 76.56 90 SER A N 1
ATOM 704 C CA . SER A 1 90 ? -16.102 16.044 12.523 1.00 76.56 90 SER A CA 1
ATOM 705 C C . SER A 1 90 ? -17.292 16.520 13.356 1.00 76.56 90 SER A C 1
ATOM 707 O O . SER A 1 90 ? -18.040 17.410 12.959 1.00 76.56 90 SER A O 1
ATOM 709 N N . THR A 1 91 ? -17.538 15.847 14.481 1.00 74.00 91 THR A N 1
ATOM 710 C CA . THR A 1 91 ? -18.571 16.244 15.453 1.00 74.00 91 THR A CA 1
ATOM 711 C C . THR A 1 91 ? -17.942 16.782 16.737 1.00 74.00 91 THR A C 1
ATOM 713 O O . THR A 1 91 ? -16.789 16.488 17.056 1.00 74.00 91 THR A O 1
ATOM 716 N N . GLY A 1 92 ? -18.693 17.589 17.486 1.00 73.12 92 GLY A N 1
ATOM 717 C CA . GLY A 1 92 ? -18.191 18.280 18.674 1.00 73.12 92 GLY A CA 1
ATOM 718 C C . GLY A 1 92 ? -17.143 19.344 18.344 1.00 73.12 92 GLY A C 1
ATOM 719 O O . GLY A 1 92 ? -17.264 20.055 17.346 1.00 73.12 92 GLY A O 1
ATOM 720 N N . ASN A 1 93 ? -16.104 19.471 19.174 1.00 71.81 93 ASN A N 1
ATOM 721 C CA . ASN A 1 93 ? -15.051 20.475 18.996 1.00 71.81 93 ASN A CA 1
ATOM 722 C C . ASN A 1 93 ? -13.927 19.975 18.072 1.00 71.81 93 ASN A C 1
ATOM 724 O O . ASN A 1 93 ? -12.807 19.724 18.515 1.00 71.81 93 ASN A O 1
ATOM 728 N N . SER A 1 94 ? -14.247 19.809 16.791 1.00 67.94 94 SER A N 1
ATOM 729 C CA . SER A 1 94 ? -13.321 19.357 15.752 1.00 67.94 94 SER A CA 1
ATOM 730 C C . SER A 1 94 ? -13.182 20.423 14.659 1.00 67.94 94 SER A C 1
ATOM 732 O O . SER A 1 94 ? -14.170 21.028 14.250 1.00 67.94 94 SER A O 1
ATOM 734 N N . SER A 1 95 ? -11.954 20.681 14.195 1.00 67.62 95 SER A N 1
ATOM 735 C CA . SER A 1 95 ? -11.653 21.672 13.145 1.00 67.62 95 SER A CA 1
ATOM 736 C C . SER A 1 95 ? -11.676 21.099 11.721 1.00 67.62 95 SER A C 1
ATOM 738 O O . SER A 1 95 ? -11.457 21.836 10.761 1.00 67.62 95 SER A O 1
ATOM 740 N N . GLY A 1 96 ? -11.933 19.798 11.571 1.00 67.06 96 GLY A N 1
ATOM 741 C CA . GLY A 1 96 ? -11.991 19.105 10.284 1.00 67.06 96 GLY A CA 1
ATOM 742 C C . GLY A 1 96 ? -12.177 17.599 10.452 1.00 67.06 96 GLY A C 1
ATOM 743 O O . GLY A 1 96 ? -12.096 17.085 11.565 1.00 67.06 96 GLY A O 1
ATOM 744 N N . THR A 1 97 ? -12.429 16.878 9.362 1.00 73.31 97 THR A N 1
ATOM 745 C CA . THR A 1 97 ? -12.663 15.426 9.399 1.00 73.31 97 THR A CA 1
ATOM 746 C C . THR A 1 97 ? -11.429 14.672 9.895 1.00 73.31 97 THR A C 1
ATOM 748 O O . THR A 1 97 ? -10.444 14.535 9.174 1.00 73.31 97 THR A O 1
ATOM 751 N N . HIS A 1 98 ? -11.484 14.161 11.123 1.00 70.44 98 HIS A N 1
ATOM 752 C CA . HIS A 1 98 ? -10.428 13.344 11.717 1.00 70.44 98 HIS A CA 1
ATOM 753 C C . HIS A 1 98 ? -10.996 12.455 12.824 1.00 70.44 98 HIS A C 1
ATOM 755 O O . HIS A 1 98 ? -11.940 12.833 13.516 1.00 70.44 98 HIS A O 1
ATOM 761 N N . LEU A 1 99 ? -10.384 11.294 13.029 1.00 76.75 99 LEU A N 1
ATOM 762 C CA . LEU A 1 99 ? -10.626 10.471 14.204 1.00 76.75 99 LEU A CA 1
ATOM 763 C C . LEU A 1 99 ? -9.635 10.859 15.299 1.00 76.75 99 LEU A C 1
ATOM 765 O O . LEU A 1 99 ? -8.422 10.788 15.096 1.00 76.75 99 LEU A O 1
ATOM 769 N N . HIS A 1 100 ? -10.148 11.210 16.472 1.00 74.94 100 HIS A N 1
ATOM 770 C CA . HIS A 1 100 ? -9.335 11.316 17.677 1.00 74.94 100 HIS A CA 1
ATOM 771 C C . HIS A 1 100 ? -9.345 9.955 18.382 1.00 74.94 100 HIS A C 1
ATOM 773 O O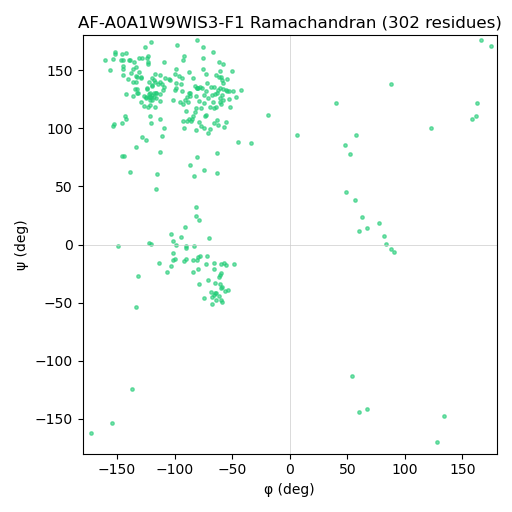 . HIS A 1 100 ? -10.393 9.469 18.822 1.00 74.94 100 HIS A O 1
ATOM 779 N N . PHE A 1 101 ? -8.167 9.328 18.435 1.00 76.62 101 PHE A N 1
ATOM 780 C CA . PHE A 1 101 ? -7.957 7.996 18.992 1.00 76.62 101 PHE A CA 1
ATOM 781 C C . PHE A 1 101 ? -6.999 8.033 20.186 1.00 76.62 101 PHE A C 1
ATOM 783 O O . PHE A 1 101 ? -5.871 8.524 20.084 1.00 76.62 101 PHE A O 1
ATOM 790 N N . GLN A 1 102 ? -7.443 7.470 21.311 1.00 75.50 102 GLN A N 1
ATOM 791 C CA . GLN A 1 102 ? -6.690 7.426 22.567 1.00 75.50 102 GLN A CA 1
ATOM 792 C C . GLN A 1 102 ? -6.810 6.051 23.232 1.00 75.50 102 GLN A C 1
ATOM 794 O O . GLN A 1 102 ? -7.853 5.402 23.137 1.00 75.50 102 GLN A O 1
ATOM 799 N N . ILE A 1 103 ? -5.757 5.624 23.937 1.00 75.31 103 ILE A N 1
ATOM 800 C CA . ILE A 1 103 ? -5.744 4.392 24.732 1.00 75.31 103 ILE A CA 1
ATOM 801 C C . ILE A 1 103 ? -5.433 4.723 26.196 1.00 75.31 103 ILE A C 1
ATOM 803 O O . ILE A 1 103 ? -4.359 5.226 26.518 1.00 75.31 103 ILE A O 1
ATOM 807 N N . ASP A 1 104 ? -6.361 4.390 27.085 1.00 72.50 104 ASP A N 1
ATOM 808 C CA . ASP A 1 104 ? -6.291 4.608 28.525 1.00 72.50 104 ASP A CA 1
ATOM 809 C C . ASP A 1 104 ? -5.880 3.336 29.276 1.00 72.50 104 ASP A C 1
ATOM 811 O O . ASP A 1 104 ? -6.282 2.222 28.927 1.00 72.50 104 ASP A O 1
ATOM 815 N N . LYS A 1 105 ? -5.142 3.529 30.370 1.00 73.69 105 LYS A N 1
ATOM 816 C CA . LYS A 1 105 ? -4.915 2.542 31.436 1.00 73.69 105 LYS A CA 1
ATOM 817 C C . LYS A 1 105 ? -6.163 2.409 32.318 1.00 73.69 105 LYS A C 1
ATOM 819 O O . LYS A 1 105 ? -7.097 3.206 32.199 1.00 73.69 105 LYS A O 1
ATOM 824 N N . ASP A 1 106 ? -6.182 1.408 33.201 1.00 69.38 106 ASP A N 1
ATOM 825 C CA . ASP A 1 106 ? -7.336 1.123 34.060 1.00 69.38 106 ASP A CA 1
ATOM 826 C C . ASP A 1 106 ? -7.855 2.381 34.785 1.00 69.38 106 ASP A C 1
ATOM 828 O O . ASP A 1 106 ? -7.122 3.168 35.390 1.00 69.38 106 ASP A O 1
ATOM 832 N N . ARG A 1 107 ? -9.174 2.557 34.704 1.00 60.41 107 ARG A N 1
ATOM 833 C CA . ARG A 1 107 ? -9.925 3.727 35.161 1.00 60.41 107 ARG A CA 1
ATOM 834 C C . ARG A 1 107 ? -10.239 3.692 36.651 1.00 60.41 107 ARG A C 1
ATOM 836 O O . ARG A 1 107 ? -10.817 4.652 37.158 1.00 60.41 107 ARG A O 1
ATOM 843 N N . SER A 1 108 ? -9.847 2.635 37.364 1.00 54.22 108 SER A N 1
ATOM 844 C CA . SER A 1 108 ? -10.017 2.517 38.818 1.00 54.22 108 SER A CA 1
ATOM 845 C C . SER A 1 108 ? -9.390 3.677 39.612 1.00 54.22 108 SER A C 1
ATOM 847 O O . SER A 1 108 ? -9.787 3.927 40.748 1.00 54.22 108 SER A O 1
ATOM 849 N N . ILE A 1 109 ? -8.479 4.445 39.001 1.00 48.22 109 ILE A N 1
ATOM 850 C CA . ILE A 1 109 ? -7.750 5.547 39.644 1.00 48.22 109 ILE A CA 1
ATOM 851 C C . ILE A 1 109 ? -8.455 6.918 39.480 1.00 48.22 109 ILE A C 1
ATOM 853 O O . ILE A 1 109 ? -8.124 7.854 40.209 1.00 48.22 109 ILE A O 1
ATOM 857 N N . ARG A 1 110 ? -9.454 7.090 38.586 1.00 51.66 110 ARG A N 1
ATOM 858 C CA . ARG A 1 110 ? -10.208 8.365 38.464 1.00 51.66 110 ARG A CA 1
ATOM 859 C C . ARG A 1 110 ? -11.712 8.206 38.181 1.00 51.66 110 ARG A C 1
ATOM 861 O O . ARG A 1 110 ? -12.092 7.598 37.181 1.00 51.66 110 ARG A O 1
ATOM 868 N N . PRO A 1 111 ? -12.583 8.872 38.964 1.00 42.09 111 PRO A N 1
ATOM 869 C CA . PRO A 1 111 ? -14.001 8.992 38.661 1.00 42.09 111 PRO A CA 1
ATOM 870 C C . PRO A 1 111 ? -14.238 10.125 37.640 1.00 42.09 111 PRO A C 1
ATOM 872 O O . PRO A 1 111 ? -13.977 11.288 37.919 1.00 42.09 111 PRO A O 1
ATOM 875 N N . PHE A 1 112 ? -14.765 9.773 36.465 1.00 46.16 112 PHE A N 1
ATOM 876 C CA . PHE A 1 112 ? -15.530 10.636 35.545 1.00 46.16 112 PHE A CA 1
ATOM 877 C C . PHE A 1 112 ? -14.872 11.936 35.018 1.00 46.16 112 PHE A C 1
ATOM 879 O O . PHE A 1 112 ? -15.037 12.999 35.610 1.00 46.16 112 PHE A O 1
ATOM 886 N N . ASN A 1 113 ? -14.238 11.875 33.832 1.00 45.75 113 ASN A N 1
ATOM 887 C CA . ASN A 1 113 ? -14.421 12.795 32.679 1.00 45.75 113 ASN A CA 1
ATOM 888 C C . ASN A 1 113 ? -13.251 12.689 31.666 1.00 45.75 113 ASN A C 1
ATOM 890 O O . ASN A 1 113 ? -12.133 13.061 32.004 1.00 45.75 113 ASN A O 1
ATOM 894 N N . HIS A 1 114 ? -13.584 12.359 30.405 1.00 50.00 114 HIS A N 1
ATOM 895 C CA . HIS A 1 114 ? -12.875 12.730 29.157 1.00 50.00 114 HIS A CA 1
ATOM 896 C C . HIS A 1 114 ? -11.718 11.832 28.619 1.00 50.00 114 HIS A C 1
ATOM 898 O O . HIS A 1 114 ? -10.838 11.451 29.385 1.00 50.00 114 HIS A O 1
ATOM 904 N N . PRO A 1 115 ? -11.648 11.585 27.289 1.00 51.31 115 PRO A N 1
ATOM 905 C CA . PRO A 1 115 ? -10.403 11.425 26.514 1.00 51.31 115 PRO A CA 1
ATOM 906 C C . PRO A 1 115 ? -9.667 12.763 26.374 1.00 51.31 115 PRO A C 1
ATOM 908 O O . PRO A 1 115 ? -10.053 13.621 25.596 1.00 51.31 115 PRO A O 1
ATOM 911 N N . TYR A 1 116 ? -8.707 12.994 27.266 1.00 49.25 116 TYR A N 1
ATOM 912 C CA . TYR A 1 116 ? -7.894 14.203 27.471 1.00 49.25 116 TYR A CA 1
ATOM 913 C C . TYR A 1 116 ? -7.820 15.218 26.297 1.00 49.25 116 TYR A C 1
ATOM 915 O O . TYR A 1 116 ? -7.180 14.975 25.280 1.00 49.25 116 TYR A O 1
ATOM 923 N N . TRP A 1 117 ? -8.415 16.408 26.476 1.00 41.50 117 TRP A N 1
ATOM 924 C CA . TRP A 1 117 ? -8.189 17.585 25.620 1.00 41.50 117 TRP A CA 1
ATOM 925 C C . TRP A 1 117 ? -7.467 18.668 26.426 1.00 41.50 117 TRP A C 1
ATOM 927 O O . TRP A 1 117 ? -7.945 19.086 27.486 1.00 41.50 117 TRP A O 1
ATOM 937 N N . LEU A 1 118 ? -6.311 19.111 25.929 1.00 40.84 118 LEU A N 1
ATOM 938 C CA . LEU A 1 118 ? -5.559 20.237 26.471 1.00 40.84 118 LEU A CA 1
ATOM 939 C C . LEU A 1 118 ? -6.268 21.544 26.115 1.00 40.84 118 LEU A C 1
ATOM 941 O O . LEU A 1 118 ? -6.250 21.980 24.971 1.00 40.84 118 LEU A O 1
ATOM 945 N N . GLY A 1 119 ? -6.838 22.204 27.119 1.00 35.38 119 GLY A N 1
ATOM 946 C CA . GLY A 1 119 ? -7.197 23.621 27.038 1.00 35.38 119 GLY A CA 1
ATOM 947 C C . GLY A 1 119 ? -6.003 24.561 27.237 1.00 35.38 119 GLY A C 1
ATOM 948 O O . GLY A 1 119 ? -6.217 25.705 27.623 1.00 35.38 119 GLY A O 1
ATOM 949 N N . ASP A 1 120 ? -4.776 24.078 27.037 1.00 38.28 120 ASP A N 1
ATOM 950 C CA . ASP A 1 120 ? -3.550 24.863 27.147 1.00 38.28 120 ASP A CA 1
ATOM 951 C C . ASP A 1 120 ? -2.525 24.366 26.105 1.00 38.28 120 ASP A C 1
ATOM 953 O O . ASP A 1 120 ? -1.951 23.285 26.288 1.00 38.28 120 ASP A O 1
ATOM 957 N N . PRO A 1 121 ? -2.317 25.111 25.003 1.00 39.00 121 PRO A N 1
ATOM 958 C CA . PRO A 1 121 ? -1.335 24.784 23.968 1.00 39.00 121 PRO A CA 1
ATOM 959 C C . PRO A 1 121 ? 0.112 24.713 24.485 1.00 39.00 121 PRO A C 1
ATOM 961 O O . PRO A 1 121 ? 0.944 24.106 23.817 1.00 39.00 121 PRO A O 1
ATOM 964 N N . ASP A 1 122 ? 0.398 25.267 25.672 1.00 38.44 122 ASP A N 1
ATOM 965 C CA . ASP A 1 122 ? 1.735 25.315 26.277 1.00 38.44 122 ASP A CA 1
ATOM 966 C C . ASP A 1 122 ? 1.955 24.264 27.378 1.00 38.44 122 ASP A C 1
ATOM 968 O O . ASP A 1 122 ? 3.035 24.169 27.959 1.00 38.44 122 ASP A O 1
ATOM 972 N N . SER A 1 123 ? 0.978 23.396 27.646 1.00 43.12 123 SER A N 1
ATOM 973 C CA . SER A 1 123 ? 1.098 22.333 28.662 1.00 43.12 123 SER A CA 1
ATOM 974 C C . SER A 1 123 ? 1.850 21.082 28.181 1.00 43.12 123 SER A C 1
ATOM 976 O O . SER A 1 123 ? 1.576 19.957 28.615 1.00 43.12 123 SER A O 1
ATOM 978 N N . GLY A 1 124 ? 2.825 21.285 27.289 1.00 37.38 124 GLY A N 1
ATOM 979 C CA . GLY A 1 124 ? 3.795 20.272 26.897 1.00 37.38 124 GLY A CA 1
ATOM 980 C C . GLY A 1 124 ? 4.306 19.488 28.110 1.00 37.38 124 GLY A C 1
ATOM 981 O O . GLY A 1 124 ? 4.632 20.057 29.145 1.00 37.38 124 GLY A O 1
ATOM 982 N N . ASP A 1 125 ? 4.326 18.164 27.965 1.00 44.44 125 ASP A N 1
ATOM 983 C CA . ASP A 1 125 ? 4.987 17.204 28.847 1.00 44.44 125 ASP A CA 1
ATOM 984 C C . ASP A 1 125 ? 4.723 17.375 30.356 1.00 44.44 125 ASP A C 1
ATOM 986 O O . ASP A 1 125 ? 5.545 17.893 31.109 1.00 44.44 125 ASP A O 1
ATOM 990 N N . THR A 1 126 ? 3.626 16.789 30.852 1.00 48.88 126 THR A N 1
ATOM 991 C CA . THR A 1 126 ? 3.571 16.402 32.270 1.00 48.88 126 THR A CA 1
ATOM 992 C C . THR A 1 126 ? 3.624 14.875 32.413 1.00 48.88 126 THR A C 1
ATOM 994 O O . THR A 1 126 ? 2.892 14.167 31.715 1.00 48.88 126 THR A O 1
ATOM 997 N N . PRO A 1 127 ? 4.423 14.331 33.357 1.00 55.47 127 PRO A N 1
ATOM 998 C CA . PRO A 1 127 ? 4.448 12.908 33.729 1.00 55.47 127 PRO A CA 1
ATOM 999 C C . PRO A 1 127 ? 3.068 12.286 33.994 1.00 55.47 127 PRO A C 1
ATOM 1001 O O . PRO A 1 127 ? 2.925 11.068 33.996 1.00 55.47 127 PRO A O 1
ATOM 1004 N N . LEU A 1 128 ? 2.044 13.116 34.204 1.00 54.19 128 LEU A N 1
ATOM 1005 C CA . LEU A 1 128 ? 0.663 12.720 34.428 1.00 54.19 128 LEU A CA 1
ATOM 1006 C C . LEU A 1 128 ? 0.036 12.029 33.208 1.00 54.19 128 LEU A C 1
ATOM 1008 O O . LEU A 1 128 ? -0.625 11.019 33.390 1.00 54.19 128 LEU A O 1
ATOM 1012 N N . VAL A 1 129 ? 0.244 12.482 31.967 1.00 53.47 129 VAL A N 1
ATOM 1013 C CA . VAL A 1 129 ? -0.422 11.854 30.798 1.00 53.47 129 VAL A CA 1
ATOM 1014 C C . VAL A 1 129 ? 0.073 10.421 30.578 1.00 53.47 129 VAL A C 1
ATOM 1016 O O . VAL A 1 129 ? -0.730 9.499 30.421 1.00 53.47 129 VAL A O 1
ATOM 1019 N N . ALA A 1 130 ? 1.387 10.207 30.676 1.00 58.03 130 ALA A N 1
ATOM 1020 C CA . ALA A 1 130 ? 2.002 8.883 30.581 1.00 58.03 130 ALA A CA 1
ATOM 1021 C C . ALA A 1 130 ? 1.612 7.946 31.746 1.00 58.03 130 ALA A C 1
ATOM 1023 O O . ALA A 1 130 ? 1.690 6.723 31.608 1.00 58.03 130 ALA A O 1
ATOM 1024 N N . GLN A 1 131 ? 1.160 8.484 32.888 1.00 63.16 131 GLN A N 1
ATOM 1025 C CA . GLN A 1 131 ? 0.623 7.673 33.988 1.00 63.16 131 GLN A CA 1
ATOM 1026 C C . GLN A 1 131 ? -0.738 7.056 33.655 1.00 63.16 131 GLN A C 1
ATOM 1028 O O . GLN A 1 131 ? -1.016 5.965 34.143 1.00 63.16 131 GLN A O 1
ATOM 1033 N N . TYR A 1 132 ? -1.561 7.707 32.824 1.00 66.19 132 TYR A N 1
ATOM 1034 C CA . TYR A 1 132 ? -2.954 7.291 32.588 1.00 66.19 132 TYR A CA 1
ATOM 1035 C C . TYR A 1 132 ? -3.239 6.800 31.169 1.00 66.19 132 TYR A C 1
ATOM 1037 O O . TYR A 1 132 ? -4.259 6.154 30.957 1.00 66.19 132 TYR A O 1
ATOM 1045 N N . THR A 1 133 ? -2.359 7.071 30.208 1.00 67.75 133 THR A N 1
ATOM 1046 C CA . THR A 1 133 ? -2.544 6.674 28.806 1.00 67.75 133 THR A CA 1
ATOM 1047 C C . THR A 1 133 ? -1.375 5.832 28.312 1.00 67.75 133 THR A C 1
ATOM 1049 O O . THR A 1 133 ? -0.265 5.890 28.855 1.00 67.75 133 THR A O 1
ATOM 1052 N N . TYR A 1 134 ? -1.634 5.017 27.295 1.00 68.69 134 TYR A N 1
ATOM 1053 C CA . TYR A 1 134 ? -0.598 4.414 26.469 1.00 68.69 134 TYR A CA 1
ATOM 1054 C C . TYR A 1 134 ? -0.408 5.254 25.214 1.00 68.69 134 TYR A C 1
ATOM 1056 O O . TYR A 1 134 ? -1.376 5.750 24.645 1.00 68.69 134 TYR A O 1
ATOM 1064 N N . ASN A 1 135 ? 0.836 5.346 24.743 1.00 66.56 135 ASN A N 1
ATOM 1065 C CA . ASN A 1 135 ? 1.081 5.772 23.374 1.00 66.56 135 ASN A CA 1
ATOM 1066 C C . ASN A 1 135 ? 0.461 4.721 22.429 1.00 66.56 135 ASN A C 1
ATOM 1068 O O . ASN A 1 135 ? 0.919 3.572 22.459 1.00 66.56 135 ASN A O 1
ATOM 1072 N N . PRO A 1 136 ? -0.524 5.091 21.588 1.00 65.81 136 PRO A N 1
ATOM 1073 C CA . PRO A 1 136 ? -1.161 4.159 20.667 1.00 65.81 136 PRO A CA 1
ATOM 1074 C C . PRO A 1 136 ? -0.176 3.456 19.733 1.00 65.81 136 PRO A C 1
ATOM 1076 O O . PRO A 1 136 ? -0.290 2.250 19.556 1.00 65.81 136 PRO A O 1
ATOM 1079 N N . MET A 1 137 ? 0.831 4.167 19.214 1.00 61.66 137 MET A N 1
ATOM 1080 C CA . MET A 1 137 ? 1.845 3.596 18.321 1.00 61.66 137 MET A CA 1
ATOM 1081 C C . MET A 1 137 ? 2.688 2.540 19.028 1.00 61.66 137 MET A C 1
ATOM 1083 O O . MET A 1 137 ? 2.793 1.427 18.538 1.00 61.66 137 MET A O 1
ATOM 1087 N N . ARG A 1 138 ? 3.191 2.824 20.237 1.00 63.25 138 ARG A N 1
ATOM 1088 C CA . ARG A 1 138 ? 3.940 1.822 21.020 1.00 63.25 138 ARG A CA 1
ATOM 1089 C C . ARG A 1 138 ? 3.081 0.636 21.429 1.00 63.25 138 ARG A C 1
ATOM 1091 O O . ARG A 1 138 ? 3.588 -0.472 21.557 1.00 63.25 138 ARG A O 1
ATOM 1098 N N . LEU A 1 139 ? 1.792 0.859 21.684 1.00 62.59 139 LEU A N 1
ATOM 1099 C CA . LEU A 1 139 ? 0.878 -0.239 21.968 1.00 62.59 139 LEU A CA 1
ATOM 1100 C C . LEU A 1 139 ? 0.682 -1.103 20.719 1.00 62.59 139 LEU A C 1
ATOM 1102 O O . LEU A 1 139 ? 0.758 -2.322 20.830 1.00 62.59 139 LEU A O 1
ATOM 1106 N N . ILE A 1 140 ? 0.479 -0.486 19.552 1.00 64.12 140 ILE A N 1
ATOM 1107 C CA . ILE A 1 140 ? 0.391 -1.175 18.261 1.00 64.12 140 ILE A CA 1
ATOM 1108 C C . ILE A 1 140 ? 1.685 -1.944 17.988 1.00 64.12 140 ILE A C 1
ATOM 1110 O O . ILE A 1 140 ? 1.599 -3.132 17.740 1.00 64.12 140 ILE A O 1
ATOM 1114 N N . GLU A 1 141 ? 2.859 -1.334 18.134 1.00 58.31 141 GLU A N 1
ATOM 1115 C CA . GLU A 1 141 ? 4.168 -1.997 17.994 1.00 58.31 141 GLU A CA 1
ATOM 1116 C C . GLU A 1 141 ? 4.354 -3.160 18.982 1.00 58.31 141 GLU A C 1
ATOM 1118 O O . GLU A 1 141 ? 4.966 -4.175 18.666 1.00 58.31 141 GLU A O 1
ATOM 1123 N N . ALA A 1 142 ? 3.840 -3.033 20.208 1.00 57.97 142 ALA A N 1
ATOM 1124 C CA . ALA A 1 142 ? 3.955 -4.075 21.223 1.00 57.97 142 ALA A CA 1
ATOM 1125 C C . ALA A 1 142 ? 2.949 -5.226 21.044 1.00 57.97 142 ALA A C 1
ATOM 1127 O O . ALA A 1 142 ? 3.166 -6.297 21.606 1.00 57.97 142 ALA A O 1
ATOM 1128 N N . HIS A 1 143 ? 1.844 -4.997 20.325 1.00 55.75 143 HIS A N 1
ATOM 1129 C CA . HIS A 1 143 ? 0.724 -5.940 20.166 1.00 55.75 143 HIS A CA 1
ATOM 1130 C C . HIS A 1 143 ? 0.421 -6.304 18.715 1.00 55.75 143 HIS A C 1
ATOM 1132 O O . HIS A 1 143 ? -0.519 -7.074 18.459 1.00 55.75 143 HIS A O 1
ATOM 1138 N N . SER A 1 144 ? 1.188 -5.777 17.764 1.00 54.44 144 SER A N 1
ATOM 1139 C CA . SER A 1 144 ? 1.423 -6.443 16.504 1.00 54.44 144 SER A CA 1
ATOM 1140 C C . SER A 1 144 ? 1.996 -7.785 16.907 1.00 54.44 144 SER A C 1
ATOM 1142 O O . SER A 1 144 ? 3.142 -7.887 17.339 1.00 54.44 144 SER A O 1
ATOM 1144 N N . VAL A 1 145 ? 1.143 -8.809 16.871 1.00 46.81 145 VAL A N 1
ATOM 1145 C CA . VAL A 1 145 ? 1.631 -10.177 16.782 1.00 46.81 145 VAL A CA 1
ATOM 1146 C C . VAL A 1 145 ? 2.683 -10.102 15.685 1.00 46.81 145 VAL A C 1
ATOM 1148 O O . VAL A 1 145 ? 2.373 -9.586 14.610 1.00 46.81 145 VAL A O 1
ATOM 1151 N N . GLU A 1 146 ? 3.902 -10.559 15.949 1.00 42.06 146 GLU A N 1
ATOM 1152 C CA . GLU A 1 146 ? 4.818 -10.976 14.890 1.00 42.06 146 GLU A CA 1
ATOM 1153 C C . GLU A 1 146 ? 4.173 -12.176 14.169 1.00 42.06 146 GLU A C 1
ATOM 1155 O O . GLU A 1 146 ? 4.645 -13.300 14.179 1.00 42.06 146 GLU A O 1
ATOM 1160 N N . THR A 1 147 ? 3.008 -11.983 13.563 1.00 42.22 147 THR A N 1
ATOM 1161 C CA . THR A 1 147 ? 2.939 -12.283 12.156 1.00 42.22 147 THR A CA 1
ATOM 1162 C C . THR A 1 147 ? 3.864 -11.239 11.560 1.00 42.22 147 THR A C 1
ATOM 1164 O O . THR A 1 147 ? 3.504 -10.059 11.560 1.00 42.22 147 THR A O 1
ATOM 1167 N N . GLU A 1 148 ? 5.070 -11.639 11.157 1.00 42.19 148 GLU A N 1
ATOM 1168 C CA . GLU A 1 148 ? 5.744 -11.000 10.031 1.00 42.19 148 GLU A CA 1
ATOM 1169 C C . GLU A 1 148 ? 4.681 -10.864 8.942 1.00 42.19 148 GLU A C 1
ATOM 1171 O O . GLU A 1 148 ? 4.386 -11.781 8.180 1.00 42.19 148 GLU A O 1
ATOM 1176 N N . PHE A 1 149 ? 3.950 -9.758 8.964 1.00 47.97 149 PHE A N 1
ATOM 1177 C CA . PHE A 1 149 ? 3.249 -9.339 7.788 1.00 47.97 149 PHE A CA 1
ATOM 1178 C C . PHE A 1 149 ? 4.380 -8.804 6.948 1.00 47.97 149 PHE A C 1
ATOM 1180 O O . PHE A 1 149 ? 4.893 -7.724 7.233 1.00 47.97 149 PHE A O 1
ATOM 1187 N N . ASP A 1 150 ? 4.805 -9.640 6.011 1.00 53.91 150 ASP A N 1
ATOM 1188 C CA . ASP A 1 150 ? 5.764 -9.303 4.980 1.00 53.91 150 ASP A CA 1
ATOM 1189 C C . ASP A 1 150 ? 5.127 -8.206 4.115 1.00 53.91 150 ASP A C 1
ATOM 1191 O O . ASP A 1 150 ? 4.424 -8.453 3.136 1.00 53.91 150 ASP A O 1
ATOM 1195 N N . TYR A 1 151 ? 5.176 -6.982 4.642 1.00 60.97 151 TYR A N 1
ATOM 1196 C CA . TYR A 1 151 ? 4.942 -5.754 3.894 1.00 60.97 151 TYR A CA 1
ATOM 1197 C C . TYR A 1 151 ? 6.194 -5.379 3.114 1.00 60.97 151 TYR A C 1
ATOM 1199 O O . TYR A 1 151 ? 6.130 -4.458 2.307 1.00 60.97 151 TYR A O 1
ATOM 1207 N N . ASN A 1 152 ? 7.311 -6.058 3.393 1.00 73.81 152 ASN A N 1
ATOM 1208 C CA . ASN A 1 152 ? 8.483 -5.939 2.569 1.00 73.81 152 ASN A CA 1
ATOM 1209 C C . ASN A 1 152 ? 8.156 -6.581 1.226 1.00 73.81 152 ASN A C 1
ATOM 1211 O O . ASN A 1 152 ? 7.530 -7.640 1.143 1.00 73.81 152 ASN A O 1
ATOM 1215 N N . LEU A 1 153 ? 8.550 -5.889 0.178 1.00 83.81 153 LEU A N 1
ATOM 1216 C CA . LEU A 1 153 ? 8.550 -6.413 -1.163 1.00 83.81 153 LEU A CA 1
ATOM 1217 C C . LEU A 1 153 ? 9.811 -7.257 -1.308 1.00 83.81 153 LEU A C 1
ATOM 1219 O O . LEU A 1 153 ? 10.895 -6.850 -0.884 1.00 83.81 153 LEU A O 1
ATOM 1223 N N . HIS A 1 154 ? 9.645 -8.435 -1.892 1.00 88.56 154 HIS A N 1
ATOM 1224 C CA . HIS A 1 154 ? 10.749 -9.150 -2.501 1.00 88.56 154 HIS A CA 1
ATOM 1225 C C . HIS A 1 154 ? 11.165 -8.367 -3.741 1.00 88.56 154 HIS A C 1
ATOM 1227 O O . HIS A 1 154 ? 10.348 -8.162 -4.641 1.00 88.56 154 HIS A O 1
ATOM 1233 N N . THR A 1 155 ? 12.404 -7.886 -3.748 1.00 89.50 155 THR A N 1
ATOM 1234 C CA . THR A 1 155 ? 12.903 -6.997 -4.794 1.00 89.50 155 THR A CA 1
ATOM 1235 C C . THR A 1 155 ? 14.123 -7.586 -5.478 1.00 89.50 155 THR A C 1
ATOM 1237 O O . THR A 1 155 ? 15.116 -7.950 -4.840 1.00 89.50 155 THR A O 1
ATOM 1240 N N . GLU A 1 156 ? 14.064 -7.614 -6.804 1.00 91.19 156 GLU A N 1
ATOM 1241 C CA . GLU A 1 156 ? 15.131 -8.084 -7.676 1.00 91.19 156 GLU A CA 1
ATOM 1242 C C . GLU A 1 156 ? 15.552 -6.967 -8.634 1.00 91.19 156 GLU A C 1
ATOM 1244 O O . GLU A 1 156 ? 14.737 -6.442 -9.395 1.00 91.19 156 GLU A O 1
ATOM 1249 N N . TYR A 1 157 ? 16.842 -6.634 -8.634 1.00 91.81 157 TYR A N 1
ATOM 1250 C CA . TYR A 1 157 ? 17.423 -5.634 -9.529 1.00 91.81 157 TYR A CA 1
ATOM 1251 C C . TYR A 1 157 ? 18.197 -6.297 -10.665 1.00 91.81 157 TYR A C 1
ATOM 1253 O O . TYR A 1 157 ? 18.951 -7.246 -10.441 1.00 91.81 157 TYR A O 1
ATOM 1261 N N . TYR A 1 158 ? 18.109 -5.750 -11.874 1.00 92.44 158 TYR A N 1
ATOM 1262 C CA . TYR A 1 158 ? 18.705 -6.323 -13.079 1.00 92.44 158 TYR A CA 1
ATOM 1263 C C . TYR A 1 158 ? 19.437 -5.262 -13.901 1.00 92.44 158 TYR A C 1
ATOM 1265 O O . TYR A 1 158 ? 18.880 -4.214 -14.214 1.00 92.44 158 TYR A O 1
ATOM 1273 N N . SER A 1 159 ? 20.654 -5.566 -14.353 1.00 92.38 159 SER A N 1
ATOM 1274 C CA . SER A 1 159 ? 21.458 -4.670 -15.208 1.00 92.38 159 SER A CA 1
ATOM 1275 C C . SER A 1 159 ? 21.077 -4.735 -16.699 1.00 92.38 159 SER A C 1
ATOM 1277 O O . SER A 1 159 ? 21.914 -4.527 -17.575 1.00 92.38 159 SER A O 1
ATOM 1279 N N . ASN A 1 160 ? 19.842 -5.129 -17.010 1.00 92.56 160 ASN A N 1
ATOM 1280 C CA . ASN A 1 160 ? 19.276 -5.203 -18.356 1.00 92.56 160 ASN A CA 1
ATOM 1281 C C . ASN A 1 160 ? 17.764 -4.992 -18.274 1.00 92.56 160 ASN A C 1
ATOM 1283 O O . ASN A 1 160 ? 17.196 -5.154 -17.210 1.00 92.56 160 ASN A O 1
ATOM 1287 N N . GLN A 1 161 ? 17.116 -4.696 -19.398 1.00 93.25 161 GLN A N 1
ATOM 1288 C CA . GLN A 1 161 ? 15.666 -4.461 -19.461 1.00 93.25 161 GLN A CA 1
ATOM 1289 C C . GLN A 1 161 ? 14.801 -5.740 -19.440 1.00 93.25 161 GLN A C 1
ATOM 1291 O O . GLN A 1 161 ? 13.582 -5.648 -19.422 1.00 93.25 161 GLN A O 1
ATOM 1296 N N . ASN A 1 162 ? 15.396 -6.933 -19.563 1.00 93.69 162 ASN A N 1
ATOM 1297 C CA . ASN A 1 162 ? 14.663 -8.177 -19.842 1.00 93.69 162 ASN A CA 1
ATOM 1298 C C . ASN A 1 162 ? 14.490 -9.071 -18.606 1.00 93.69 162 ASN A C 1
ATOM 1300 O O . ASN A 1 162 ? 14.067 -10.215 -18.763 1.00 93.69 162 ASN A O 1
ATOM 1304 N N . LEU A 1 163 ? 14.833 -8.583 -17.407 1.00 93.62 163 LEU A N 1
ATOM 1305 C CA . LEU A 1 163 ? 14.711 -9.337 -16.153 1.00 93.62 163 LEU A CA 1
ATOM 1306 C C . LEU A 1 163 ? 15.491 -10.667 -16.189 1.00 93.62 163 LEU A C 1
ATOM 1308 O O . LEU A 1 163 ? 15.032 -11.706 -15.715 1.00 93.62 163 LEU A O 1
ATOM 1312 N N . THR A 1 164 ? 16.676 -10.649 -16.806 1.00 93.19 164 THR A N 1
ATOM 1313 C CA . THR A 1 164 ? 17.573 -11.815 -16.897 1.00 93.19 164 THR A CA 1
ATOM 1314 C C . THR A 1 164 ? 18.792 -11.623 -16.008 1.00 93.19 164 THR A C 1
ATOM 1316 O O . THR A 1 164 ? 19.288 -10.511 -15.929 1.00 93.19 164 THR A O 1
ATOM 1319 N N . GLU A 1 165 ? 19.298 -12.679 -15.365 1.00 86.94 165 GLU A N 1
ATOM 1320 C CA . GLU A 1 165 ? 20.541 -12.631 -14.566 1.00 86.94 165 GLU A CA 1
ATOM 1321 C C . GLU A 1 165 ? 20.553 -11.488 -13.515 1.00 86.94 165 GLU A C 1
ATOM 1323 O O . GLU A 1 165 ? 21.162 -10.439 -13.745 1.00 86.94 165 GLU A O 1
ATOM 1328 N N . PRO A 1 166 ? 19.864 -11.651 -12.367 1.00 84.62 166 PRO A N 1
ATOM 1329 C CA . PRO A 1 166 ? 19.744 -10.593 -11.363 1.00 84.62 166 PRO A CA 1
ATOM 1330 C C . PRO A 1 166 ? 21.115 -10.111 -10.859 1.00 84.62 166 PRO A C 1
ATOM 1332 O O . PRO A 1 166 ? 22.043 -10.891 -10.644 1.00 84.62 166 PRO A O 1
ATOM 1335 N N . SER A 1 167 ? 21.230 -8.793 -10.694 1.00 74.56 167 SER A N 1
ATOM 1336 C CA . SER A 1 167 ? 22.461 -8.056 -10.372 1.00 74.56 167 SER A CA 1
ATOM 1337 C C . SER A 1 167 ? 22.850 -8.081 -8.888 1.00 74.56 167 SER A C 1
ATOM 1339 O O . SER A 1 167 ? 23.978 -7.716 -8.549 1.00 74.56 167 SER A O 1
ATOM 1341 N N . SER A 1 168 ? 21.948 -8.513 -8.006 1.00 65.50 168 SER A N 1
ATOM 1342 C CA . SER A 1 168 ? 22.134 -8.532 -6.554 1.00 65.50 168 SER A CA 1
ATOM 1343 C C . SER A 1 168 ? 21.521 -9.775 -5.910 1.00 65.50 168 SER A C 1
ATOM 1345 O O . SER A 1 168 ? 20.710 -10.468 -6.522 1.00 65.50 168 SER A O 1
ATOM 1347 N N . GLU A 1 169 ? 21.903 -10.043 -4.657 1.00 64.94 169 GLU A N 1
ATOM 1348 C CA . GLU A 1 169 ? 21.162 -10.972 -3.796 1.00 64.94 169 GLU A CA 1
ATOM 1349 C C . GLU A 1 169 ? 19.753 -10.409 -3.537 1.00 64.94 169 GLU A C 1
ATOM 1351 O O . GLU A 1 169 ? 19.570 -9.193 -3.505 1.00 64.94 169 GLU A O 1
ATOM 1356 N N . GLU A 1 170 ? 18.760 -11.291 -3.416 1.00 63.03 170 GLU A N 1
ATOM 1357 C CA . GLU A 1 170 ? 17.359 -10.940 -3.155 1.00 63.03 170 GLU A CA 1
ATOM 1358 C C . GLU A 1 170 ? 17.232 -10.064 -1.899 1.00 63.03 170 GLU A C 1
ATOM 1360 O O . GLU A 1 170 ? 17.780 -10.398 -0.842 1.00 63.03 170 GLU A O 1
ATOM 1365 N N . TYR A 1 171 ? 16.483 -8.963 -1.994 1.00 68.81 171 TYR A N 1
ATOM 1366 C CA . TYR A 1 171 ? 16.240 -8.069 -0.863 1.00 68.81 171 TYR A CA 1
ATOM 1367 C C . TYR A 1 171 ? 14.773 -8.100 -0.437 1.00 68.81 171 TYR A C 1
ATOM 1369 O O . TYR A 1 171 ? 13.872 -8.109 -1.267 1.00 68.81 171 TYR A O 1
ATOM 1377 N N . TYR A 1 172 ? 14.554 -8.080 0.877 1.00 63.38 172 TYR A N 1
ATOM 1378 C CA . TYR A 1 172 ? 13.259 -7.811 1.505 1.00 63.38 172 TYR A CA 1
ATOM 1379 C C . TYR A 1 172 ? 13.386 -6.476 2.237 1.00 63.38 172 TYR A C 1
ATOM 1381 O O . TYR A 1 172 ? 13.669 -6.454 3.438 1.00 63.38 172 TYR A O 1
ATOM 1389 N N . SER A 1 173 ? 13.294 -5.358 1.515 1.00 63.72 173 SER A N 1
ATOM 1390 C CA . SER A 1 173 ? 13.637 -4.044 2.088 1.00 63.72 173 SER A CA 1
ATOM 1391 C C . SER A 1 173 ? 12.622 -2.936 1.853 1.00 63.72 173 SER A C 1
ATOM 1393 O O . SER A 1 173 ? 12.551 -2.005 2.654 1.00 63.72 173 SER A O 1
ATOM 1395 N N . GLU A 1 174 ? 11.848 -3.009 0.780 1.00 70.69 174 GLU A N 1
ATOM 1396 C CA . GLU A 1 174 ? 10.957 -1.940 0.352 1.00 70.69 174 GLU A CA 1
ATOM 1397 C C . GLU A 1 174 ? 9.556 -2.155 0.921 1.00 70.69 174 GLU A C 1
ATOM 1399 O O . GLU A 1 174 ? 9.006 -3.241 0.809 1.00 70.69 174 GLU A O 1
ATOM 1404 N N . THR A 1 175 ? 8.941 -1.124 1.499 1.00 73.75 175 THR A N 1
ATOM 1405 C CA . THR A 1 175 ? 7.542 -1.188 1.971 1.00 73.75 175 THR A CA 1
ATOM 1406 C C . THR A 1 175 ? 6.550 -0.528 1.012 1.00 73.75 175 THR A C 1
ATOM 1408 O O . THR A 1 175 ? 5.340 -0.593 1.228 1.00 73.75 175 THR A O 1
ATOM 1411 N N . GLU A 1 176 ? 7.062 0.136 -0.026 1.00 80.75 176 GLU A N 1
ATOM 1412 C CA . GLU A 1 176 ? 6.314 0.847 -1.063 1.00 80.75 176 GLU A CA 1
ATOM 1413 C C . GLU A 1 176 ? 7.122 0.904 -2.368 1.00 80.75 176 GLU A C 1
ATOM 1415 O O . GLU A 1 176 ? 8.343 0.742 -2.353 1.00 80.75 176 GLU A O 1
ATOM 1420 N N . ILE A 1 177 ? 6.433 1.129 -3.491 1.00 86.62 177 ILE A N 1
ATOM 1421 C CA . ILE A 1 177 ? 7.049 1.393 -4.797 1.00 86.62 177 ILE A CA 1
ATOM 1422 C C . ILE A 1 177 ? 6.754 2.857 -5.123 1.00 86.62 177 ILE A C 1
ATOM 1424 O O . ILE A 1 177 ? 5.678 3.170 -5.630 1.00 86.62 177 ILE A O 1
ATOM 1428 N N . ASP A 1 178 ? 7.674 3.749 -4.767 1.00 89.25 178 ASP A N 1
ATOM 1429 C CA . ASP A 1 178 ? 7.594 5.190 -5.037 1.00 89.25 178 ASP A CA 1
ATOM 1430 C C . ASP A 1 178 ? 8.998 5.732 -5.336 1.00 89.25 178 ASP A C 1
ATOM 1432 O O . ASP A 1 178 ? 9.683 6.288 -4.475 1.00 89.25 178 ASP A O 1
ATOM 1436 N N . PHE A 1 179 ? 9.478 5.460 -6.550 1.00 85.94 179 PHE A N 1
ATOM 1437 C CA . PHE A 1 179 ? 10.857 5.719 -6.943 1.00 85.94 179 PHE A CA 1
ATOM 1438 C C . PHE A 1 179 ? 10.962 6.753 -8.061 1.00 85.94 179 PHE A C 1
ATOM 1440 O O . PHE A 1 179 ? 10.347 6.620 -9.119 1.00 85.94 179 PHE A O 1
ATOM 1447 N N . GLU A 1 180 ? 11.837 7.734 -7.838 1.00 89.81 180 GLU A N 1
ATOM 1448 C CA . GLU A 1 180 ? 12.273 8.729 -8.819 1.00 89.81 180 GLU A CA 1
ATOM 1449 C C . GLU A 1 180 ? 13.809 8.758 -8.844 1.00 89.81 180 GLU A C 1
ATOM 1451 O O . GLU A 1 180 ? 14.460 9.451 -8.057 1.00 89.81 180 GLU A O 1
ATOM 1456 N N . TRP A 1 181 ? 14.411 7.969 -9.734 1.00 89.00 181 TRP A N 1
ATOM 1457 C CA . TRP A 1 181 ? 15.865 7.941 -9.931 1.00 89.00 181 TRP A CA 1
ATOM 1458 C C . TRP A 1 181 ? 16.344 8.948 -10.983 1.00 89.00 181 TRP A C 1
ATOM 1460 O O . TRP A 1 181 ? 17.542 9.233 -11.044 1.00 89.00 181 TRP A O 1
ATOM 1470 N N . PHE A 1 182 ? 15.429 9.529 -11.768 1.00 90.00 182 PHE A N 1
ATOM 1471 C CA . PHE A 1 182 ? 15.726 10.491 -12.837 1.00 90.00 182 PHE A CA 1
ATOM 1472 C C . PHE A 1 182 ? 16.762 9.934 -13.826 1.00 90.00 182 PHE A C 1
ATOM 1474 O O . PHE A 1 182 ? 16.478 8.969 -14.518 1.00 90.00 182 PHE A O 1
ATOM 1481 N N . ASP A 1 183 ? 17.966 10.506 -13.882 1.00 88.25 183 ASP A N 1
ATOM 1482 C CA . ASP A 1 183 ? 19.035 10.085 -14.796 1.00 88.25 183 ASP A CA 1
ATOM 1483 C C . ASP A 1 183 ? 19.969 9.015 -14.178 1.00 88.25 183 ASP A C 1
ATOM 1485 O O . ASP A 1 183 ? 21.101 8.833 -14.631 1.00 88.25 183 ASP A O 1
ATOM 1489 N N . SER A 1 184 ? 19.565 8.373 -13.076 1.00 88.81 184 SER A N 1
ATOM 1490 C CA . SER A 1 184 ? 20.354 7.378 -12.326 1.00 88.81 184 SER A CA 1
ATOM 1491 C C . SER A 1 184 ? 19.650 6.018 -12.249 1.00 88.81 184 SER A C 1
ATOM 1493 O O . SER A 1 184 ? 18.499 5.886 -12.646 1.00 88.81 184 SER A O 1
ATOM 1495 N N . SER A 1 185 ? 20.331 5.011 -11.689 1.00 88.81 185 SER A N 1
ATOM 1496 C CA . SER A 1 185 ? 19.754 3.692 -11.400 1.00 88.81 185 SER A CA 1
ATOM 1497 C C . SER A 1 185 ? 19.882 3.322 -9.915 1.00 88.81 185 SER A C 1
ATOM 1499 O O . SER A 1 185 ? 20.767 3.838 -9.222 1.00 88.81 185 SER A O 1
ATOM 1501 N N . PRO A 1 186 ? 19.029 2.413 -9.403 1.00 87.12 186 PRO A N 1
ATOM 1502 C CA . PRO A 1 186 ? 19.130 1.899 -8.036 1.00 87.12 186 PRO A CA 1
ATOM 1503 C C . PRO A 1 186 ? 20.312 0.940 -7.824 1.00 87.12 186 PRO A C 1
ATOM 1505 O O . PRO A 1 186 ? 20.606 0.587 -6.685 1.00 87.12 186 PRO A O 1
ATOM 1508 N N . ILE A 1 187 ? 20.991 0.504 -8.892 1.00 85.00 187 ILE A N 1
ATOM 1509 C CA . ILE A 1 187 ? 22.055 -0.506 -8.834 1.00 85.00 187 ILE A CA 1
ATOM 1510 C C . ILE A 1 187 ? 23.379 0.166 -8.430 1.00 85.00 187 ILE A C 1
ATOM 1512 O O . ILE A 1 187 ? 23.936 0.944 -9.215 1.00 85.00 187 ILE A O 1
ATOM 1516 N N . PRO A 1 188 ? 23.946 -0.136 -7.243 1.00 79.38 188 PRO A N 1
ATOM 1517 C CA . PRO A 1 188 ? 25.197 0.471 -6.804 1.00 79.38 188 PRO A CA 1
ATOM 1518 C C . PRO A 1 188 ? 26.332 0.178 -7.787 1.00 79.38 188 PRO A C 1
ATOM 1520 O O . PRO A 1 188 ? 26.584 -0.974 -8.135 1.00 79.38 188 PRO A O 1
ATOM 1523 N N . TYR A 1 189 ? 27.044 1.224 -8.213 1.00 79.31 189 TYR A N 1
ATOM 1524 C CA . TYR A 1 189 ? 28.141 1.134 -9.190 1.00 79.31 189 TYR A CA 1
ATOM 1525 C C . TYR A 1 189 ? 27.737 0.577 -10.574 1.00 79.31 189 TYR A C 1
ATOM 1527 O O . TYR A 1 189 ? 28.617 0.268 -11.380 1.00 79.31 189 TYR A O 1
ATOM 1535 N N . GLY A 1 190 ? 26.435 0.457 -10.856 1.00 73.50 190 GLY A N 1
ATOM 1536 C CA . GLY A 1 190 ? 25.894 0.019 -12.140 1.00 73.50 190 GLY A CA 1
ATOM 1537 C C . GLY A 1 190 ? 25.861 1.127 -13.195 1.00 73.50 190 GLY A C 1
ATOM 1538 O O . GLY A 1 190 ? 26.196 2.286 -12.940 1.00 73.50 190 GLY A O 1
ATOM 1539 N N . THR A 1 191 ? 25.449 0.766 -14.411 1.00 82.44 191 THR A N 1
ATOM 1540 C CA . THR A 1 191 ? 25.118 1.743 -15.455 1.00 82.44 191 THR A CA 1
ATOM 1541 C C . THR A 1 191 ? 23.795 2.445 -15.126 1.00 82.44 191 THR A C 1
ATOM 1543 O O . THR A 1 191 ? 22.902 1.800 -14.572 1.00 82.44 191 THR A O 1
ATOM 1546 N N . PRO A 1 192 ? 23.629 3.734 -15.485 1.00 85.94 192 PRO A N 1
ATOM 1547 C CA . PRO A 1 192 ? 22.358 4.437 -15.296 1.00 85.94 192 PRO A CA 1
ATOM 1548 C C . PRO A 1 192 ? 21.187 3.805 -16.053 1.00 85.94 192 PRO A C 1
ATOM 1550 O O . PRO A 1 192 ? 20.082 3.803 -15.543 1.00 85.94 192 PRO A O 1
ATOM 1553 N N . ALA A 1 193 ? 21.445 3.237 -17.234 1.00 87.19 193 ALA A N 1
ATOM 1554 C CA . ALA A 1 193 ? 20.480 2.510 -18.055 1.00 87.19 193 ALA A CA 1
ATOM 1555 C C . ALA A 1 193 ? 21.225 1.602 -19.064 1.00 87.19 193 ALA A C 1
ATOM 1557 O O . ALA A 1 193 ? 22.399 1.868 -19.364 1.00 87.19 193 ALA A O 1
ATOM 1558 N N . PRO A 1 194 ? 20.585 0.552 -19.615 1.00 93.31 194 PRO A N 1
ATOM 1559 C CA . PRO A 1 194 ? 19.273 0.045 -19.220 1.00 93.31 194 PRO A CA 1
ATOM 1560 C C . PRO A 1 194 ? 19.338 -0.741 -17.905 1.00 93.31 194 PRO A C 1
ATOM 1562 O O . PRO A 1 194 ? 20.349 -1.381 -17.604 1.00 93.31 194 PRO A O 1
ATOM 1565 N N . PHE A 1 195 ? 18.246 -0.737 -17.149 1.00 94.38 195 PHE A N 1
ATOM 1566 C CA . PHE A 1 195 ? 18.058 -1.606 -15.985 1.00 94.38 195 PHE A CA 1
ATOM 1567 C C . PHE A 1 195 ? 16.589 -2.012 -15.853 1.00 94.38 195 PHE A C 1
ATOM 1569 O O . PHE A 1 195 ? 15.714 -1.400 -16.461 1.00 94.38 195 PHE A O 1
ATOM 1576 N N . SER A 1 196 ? 16.311 -3.042 -15.060 1.00 95.94 196 SER A N 1
ATOM 1577 C CA . SER A 1 196 ? 14.946 -3.418 -14.694 1.00 95.94 196 SER A CA 1
ATOM 1578 C C . SER A 1 196 ? 14.853 -3.818 -13.230 1.00 95.94 196 SER A C 1
ATOM 1580 O O . SER A 1 196 ? 15.856 -4.173 -12.607 1.00 95.94 196 SER A O 1
ATOM 1582 N N . VAL A 1 197 ? 13.645 -3.755 -12.681 1.00 94.75 197 VAL A N 1
ATOM 1583 C CA . VAL A 1 197 ? 13.346 -4.123 -11.297 1.00 94.75 197 VAL A CA 1
ATOM 1584 C C . VAL A 1 197 ? 12.062 -4.944 -11.268 1.00 94.75 197 VAL A C 1
ATOM 1586 O O . VAL A 1 197 ? 11.120 -4.639 -12.002 1.00 94.75 197 VAL A O 1
ATOM 1589 N N . ARG A 1 198 ? 12.026 -5.983 -10.434 1.00 95.56 198 ARG A N 1
ATOM 1590 C CA . ARG A 1 198 ? 10.801 -6.709 -10.088 1.00 95.56 198 ARG A CA 1
ATOM 1591 C C . ARG A 1 198 ? 10.554 -6.564 -8.596 1.00 95.56 198 ARG A C 1
ATOM 1593 O O . ARG A 1 198 ? 11.464 -6.812 -7.810 1.00 95.56 198 ARG A O 1
ATOM 1600 N N . TRP A 1 199 ? 9.331 -6.194 -8.240 1.00 94.06 199 TRP A N 1
ATOM 1601 C CA . TRP A 1 199 ? 8.831 -6.211 -6.870 1.00 94.06 199 TRP A CA 1
ATOM 1602 C C . TRP A 1 199 ? 7.685 -7.210 -6.762 1.00 94.06 199 TRP A C 1
ATOM 1604 O O . TRP A 1 199 ? 6.731 -7.119 -7.533 1.00 94.06 199 TRP A O 1
ATOM 1614 N N . GLU A 1 200 ? 7.728 -8.102 -5.778 1.00 92.62 200 GLU A N 1
ATOM 1615 C CA . GLU A 1 200 ? 6.618 -8.985 -5.417 1.00 92.62 200 GLU A CA 1
ATOM 1616 C C . GLU A 1 200 ? 6.254 -8.797 -3.943 1.00 92.62 200 GLU A C 1
ATOM 1618 O O . GLU A 1 200 ? 7.109 -8.765 -3.061 1.00 92.62 200 GLU A O 1
ATOM 1623 N N . GLY A 1 201 ? 4.964 -8.690 -3.642 1.00 88.88 201 GLY A N 1
ATOM 1624 C CA . GLY A 1 201 ? 4.509 -8.651 -2.260 1.00 88.88 201 GLY A CA 1
ATOM 1625 C C . GLY A 1 201 ? 3.001 -8.705 -2.121 1.00 88.88 201 GLY A C 1
ATOM 1626 O O . GLY A 1 201 ? 2.263 -9.105 -3.022 1.00 88.88 201 GLY A O 1
ATOM 1627 N N . ARG A 1 202 ? 2.503 -8.317 -0.947 1.00 84.50 202 ARG A N 1
ATOM 1628 C CA . ARG A 1 202 ? 1.067 -8.318 -0.645 1.00 84.50 202 ARG A CA 1
ATOM 1629 C C . ARG A 1 202 ? 0.587 -6.923 -0.309 1.00 84.50 202 ARG A C 1
ATOM 1631 O O . ARG A 1 202 ? 1.179 -6.244 0.524 1.00 84.50 202 ARG A O 1
ATOM 1638 N N . THR A 1 203 ? -0.566 -6.530 -0.854 1.00 80.94 203 THR A N 1
ATOM 1639 C CA . THR A 1 203 ? -1.139 -5.224 -0.496 1.00 80.94 203 THR A CA 1
ATOM 1640 C C . THR A 1 203 ? -1.434 -5.157 1.010 1.00 80.94 203 THR A C 1
ATOM 1642 O O . THR A 1 203 ? -1.847 -6.168 1.602 1.00 80.94 203 THR A O 1
ATOM 1645 N N . PRO A 1 204 ? -1.352 -3.974 1.638 1.00 71.00 204 PRO A N 1
ATOM 1646 C CA . PRO A 1 204 ? -1.642 -3.838 3.062 1.00 71.00 204 PRO A CA 1
ATOM 1647 C C . PRO A 1 204 ? -3.142 -3.941 3.386 1.00 71.00 204 PRO A C 1
ATOM 1649 O O . PRO A 1 204 ? -3.515 -4.174 4.543 1.00 71.00 204 PRO A O 1
ATOM 1652 N N . PHE A 1 205 ? -4.024 -3.797 2.391 1.00 68.25 205 PHE A N 1
ATOM 1653 C CA . PHE A 1 205 ? -5.468 -3.782 2.593 1.00 68.25 205 PHE A CA 1
ATOM 1654 C C . PHE A 1 205 ? -6.101 -5.183 2.567 1.00 68.25 205 PHE A C 1
ATOM 1656 O O . PHE A 1 205 ? -5.669 -6.102 1.885 1.00 68.25 205 PHE A O 1
ATOM 1663 N N . LEU A 1 206 ? -7.173 -5.341 3.350 1.00 66.62 206 LEU A N 1
ATOM 1664 C CA . LEU A 1 206 ? -7.970 -6.574 3.470 1.00 66.62 206 LEU A CA 1
ATOM 1665 C C . LEU A 1 206 ? -9.443 -6.358 3.086 1.00 66.62 206 LEU A C 1
ATOM 1667 O O . LEU A 1 206 ? -10.267 -7.256 3.248 1.00 66.62 206 LEU A O 1
ATOM 1671 N N . ARG A 1 207 ? -9.815 -5.138 2.691 1.00 66.69 207 ARG A N 1
ATOM 1672 C CA . ARG A 1 207 ? -11.209 -4.697 2.590 1.00 66.69 207 ARG A CA 1
ATOM 1673 C C . ARG A 1 207 ? -11.744 -4.921 1.176 1.00 66.69 207 ARG A C 1
ATOM 1675 O O . ARG A 1 207 ? -11.231 -4.332 0.230 1.00 66.69 207 ARG A O 1
ATOM 1682 N N . GLN A 1 208 ? -12.805 -5.721 1.071 1.00 78.00 208 GLN A N 1
ATOM 1683 C CA . GLN A 1 208 ? -13.564 -5.940 -0.166 1.00 78.00 208 GLN A CA 1
ATOM 1684 C C . GLN A 1 208 ? -14.117 -4.628 -0.738 1.00 78.00 208 GLN A C 1
ATOM 1686 O O . GLN A 1 208 ? -14.357 -3.675 0.007 1.00 78.00 208 GLN A O 1
ATOM 1691 N N . GLY A 1 209 ? -14.357 -4.604 -2.048 1.00 80.62 209 GLY A N 1
ATOM 1692 C CA . GLY A 1 209 ? -14.920 -3.453 -2.752 1.00 80.62 209 GLY A CA 1
ATOM 1693 C C . GLY A 1 209 ? -14.093 -3.025 -3.960 1.00 80.62 209 GLY A C 1
ATOM 1694 O O . GLY A 1 209 ? -13.208 -3.750 -4.414 1.00 80.62 209 GLY A O 1
ATOM 1695 N N . GLY A 1 210 ? -14.437 -1.862 -4.504 1.00 83.69 210 GLY A N 1
ATOM 1696 C CA . GLY A 1 210 ? -13.790 -1.284 -5.674 1.00 83.69 210 GLY A CA 1
ATOM 1697 C C . GLY A 1 210 ? -12.487 -0.597 -5.294 1.00 83.69 210 GLY A C 1
ATOM 1698 O O . GLY A 1 210 ? -12.437 0.161 -4.323 1.00 83.69 210 GLY A O 1
ATOM 1699 N N . TRP A 1 211 ? -11.459 -0.851 -6.083 1.00 86.56 211 TRP A N 1
ATOM 1700 C CA . TRP A 1 211 ? -10.136 -0.261 -5.971 1.00 86.56 211 TRP A CA 1
A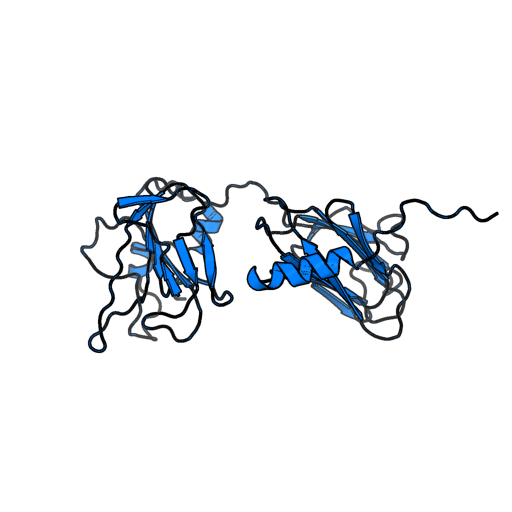TOM 1701 C C . TRP A 1 211 ? -9.704 0.252 -7.338 1.00 86.56 211 TRP A C 1
ATOM 1703 O O . TRP A 1 211 ? -10.087 -0.309 -8.363 1.00 86.56 211 TRP A O 1
ATOM 1713 N N . ILE A 1 212 ? -8.913 1.316 -7.345 1.00 86.06 212 ILE A N 1
ATOM 1714 C CA . ILE A 1 212 ? -8.212 1.783 -8.537 1.00 86.06 212 ILE A CA 1
ATOM 1715 C C . ILE A 1 212 ? -6.729 1.730 -8.217 1.00 86.06 212 ILE A C 1
ATOM 1717 O O . ILE A 1 212 ? -6.313 2.307 -7.213 1.00 86.06 212 ILE A O 1
ATOM 1721 N N . PHE A 1 213 ? -5.965 1.017 -9.035 1.00 89.94 213 PHE A N 1
ATOM 1722 C CA . PHE A 1 213 ? -4.508 1.040 -9.019 1.00 89.94 213 PHE A CA 1
ATOM 1723 C C . PHE A 1 213 ? -4.012 2.069 -10.022 1.00 89.94 213 PHE A C 1
ATOM 1725 O O . PHE A 1 213 ? -4.595 2.195 -11.094 1.00 89.94 213 PHE A O 1
ATOM 1732 N N . TYR A 1 214 ? -2.935 2.757 -9.672 1.00 89.12 214 TYR A N 1
ATOM 1733 C CA . TYR A 1 214 ? -2.206 3.684 -10.521 1.00 89.12 214 TYR A CA 1
ATOM 1734 C C . TYR A 1 214 ? -0.768 3.207 -10.623 1.00 89.12 214 TYR A C 1
ATOM 1736 O O . TYR A 1 214 ? -0.129 2.999 -9.592 1.00 89.12 214 TYR A O 1
ATOM 1744 N N . VAL A 1 215 ? -0.266 3.056 -11.844 1.00 93.19 215 VAL A N 1
ATOM 1745 C CA . VAL A 1 215 ? 1.160 2.841 -12.095 1.00 93.19 215 VAL A CA 1
ATOM 1746 C C . VAL A 1 215 ? 1.704 4.008 -12.891 1.00 93.19 215 VAL A C 1
ATOM 1748 O O . VAL A 1 215 ? 1.157 4.349 -13.938 1.00 93.19 215 VAL A O 1
ATOM 1751 N N . THR A 1 216 ? 2.761 4.626 -12.380 1.00 90.88 216 THR A N 1
ATOM 1752 C CA . THR A 1 216 ? 3.454 5.729 -13.047 1.00 90.88 216 THR A CA 1
ATOM 1753 C C . THR A 1 216 ? 4.838 5.258 -13.452 1.00 90.88 216 THR A C 1
ATOM 1755 O O . THR A 1 216 ? 5.556 4.680 -12.635 1.00 90.88 216 THR A O 1
ATOM 1758 N N . THR A 1 217 ? 5.200 5.477 -14.714 1.00 95.81 217 THR A N 1
ATOM 1759 C CA . THR A 1 217 ? 6.449 4.970 -15.278 1.00 95.81 217 THR A CA 1
ATOM 1760 C C . THR A 1 217 ? 7.073 5.922 -16.293 1.00 95.81 217 THR A C 1
ATOM 1762 O O . THR A 1 217 ? 6.356 6.612 -17.022 1.00 95.81 217 THR A O 1
ATOM 1765 N N . GLY A 1 218 ? 8.406 5.961 -16.335 1.00 92.44 218 GLY A N 1
ATOM 1766 C CA . GLY A 1 218 ? 9.157 6.602 -17.417 1.00 92.44 218 GLY A CA 1
ATOM 1767 C C . GLY A 1 218 ? 9.245 5.748 -18.685 1.00 92.44 218 GLY A C 1
ATOM 1768 O O . GLY A 1 218 ? 9.220 6.289 -19.782 1.00 92.44 218 GLY A O 1
ATOM 1769 N N . ASP A 1 219 ? 9.307 4.423 -18.549 1.00 95.12 219 ASP A N 1
ATOM 1770 C CA . ASP A 1 219 ? 9.479 3.472 -19.652 1.00 95.12 219 ASP A CA 1
ATOM 1771 C C . ASP A 1 219 ? 8.538 2.263 -19.463 1.00 95.12 219 ASP A C 1
ATOM 1773 O O . ASP A 1 219 ? 7.319 2.433 -19.393 1.00 95.12 219 ASP A O 1
ATOM 1777 N N . GLY A 1 220 ? 9.051 1.033 -19.440 1.00 96.75 220 GLY A N 1
ATOM 1778 C CA . GLY A 1 220 ? 8.209 -0.154 -19.455 1.00 96.75 220 GLY A CA 1
ATOM 1779 C C . GLY A 1 220 ? 7.676 -0.511 -18.078 1.00 96.75 220 GLY A C 1
ATOM 1780 O O . GLY A 1 220 ? 8.435 -0.540 -17.109 1.00 96.75 220 GLY A O 1
ATOM 1781 N N . ILE A 1 221 ? 6.389 -0.864 -18.001 1.00 97.62 221 ILE A N 1
ATOM 1782 C CA . ILE A 1 221 ? 5.770 -1.328 -16.758 1.00 97.62 221 ILE A CA 1
ATOM 1783 C C . ILE A 1 221 ? 4.792 -2.483 -16.973 1.00 97.62 221 ILE A C 1
ATOM 1785 O O . ILE A 1 221 ? 4.025 -2.514 -17.936 1.00 97.62 221 ILE A O 1
ATOM 1789 N N . ARG A 1 222 ? 4.788 -3.431 -16.035 1.00 98.12 222 ARG A N 1
ATOM 1790 C CA . ARG A 1 222 ? 3.749 -4.452 -15.888 1.00 98.12 222 ARG A CA 1
ATOM 1791 C C . ARG A 1 222 ? 3.244 -4.490 -14.464 1.00 98.12 222 ARG A C 1
ATOM 1793 O O . ARG A 1 222 ? 4.024 -4.365 -13.525 1.00 98.12 222 ARG A O 1
ATOM 1800 N N . LEU A 1 223 ? 1.945 -4.722 -14.318 1.00 97.75 223 LEU A N 1
ATOM 1801 C CA . LEU A 1 223 ? 1.316 -4.984 -13.030 1.00 97.75 223 LEU A CA 1
ATOM 1802 C C . LEU A 1 223 ? 0.527 -6.285 -13.110 1.00 97.75 223 LEU A C 1
ATOM 1804 O O . LEU A 1 223 ? -0.333 -6.445 -13.980 1.00 97.75 223 LEU A O 1
ATOM 1808 N N . GLN A 1 224 ? 0.783 -7.180 -12.164 1.00 97.25 224 GLN A N 1
ATOM 1809 C CA . GLN A 1 224 ? 0.009 -8.391 -11.951 1.00 97.25 224 GLN A CA 1
ATOM 1810 C C . GLN A 1 224 ? -0.657 -8.357 -10.577 1.00 97.25 224 GLN A C 1
ATOM 1812 O O . GLN A 1 224 ? -0.053 -7.945 -9.586 1.00 97.25 224 GLN A O 1
ATOM 1817 N N . ILE A 1 225 ? -1.905 -8.820 -10.502 1.00 93.12 225 ILE A N 1
ATOM 1818 C CA . ILE A 1 225 ? -2.653 -8.962 -9.248 1.00 93.12 225 ILE A CA 1
ATOM 1819 C C . ILE A 1 225 ? -3.161 -10.400 -9.152 1.00 93.12 225 ILE A C 1
ATOM 1821 O O . ILE A 1 225 ? -3.940 -10.840 -9.989 1.00 93.12 225 ILE A O 1
ATOM 1825 N N . ASN A 1 226 ? -2.752 -11.141 -8.117 1.00 90.81 226 ASN A N 1
ATOM 1826 C CA . ASN A 1 226 ? -3.036 -12.578 -7.957 1.00 90.81 226 ASN A CA 1
ATOM 1827 C C . ASN A 1 226 ? -2.719 -13.400 -9.222 1.00 90.81 226 ASN A C 1
ATOM 1829 O O . ASN A 1 226 ? -3.526 -14.237 -9.632 1.00 90.81 226 ASN A O 1
ATOM 1833 N N . ASN A 1 227 ? -1.553 -13.147 -9.824 1.00 90.12 227 ASN A N 1
ATOM 1834 C CA . ASN A 1 227 ? -1.050 -13.823 -11.026 1.00 90.12 227 ASN A CA 1
ATOM 1835 C C . ASN A 1 227 ? -1.860 -13.536 -12.306 1.00 90.12 227 ASN A C 1
ATOM 1837 O O . ASN A 1 227 ? -1.710 -14.240 -13.304 1.00 90.12 227 ASN A O 1
ATOM 1841 N N . GLU A 1 228 ? -2.726 -12.522 -12.293 1.00 93.38 228 GLU A N 1
ATOM 1842 C CA . GLU A 1 228 ? -3.392 -12.005 -13.486 1.00 93.38 228 GLU A CA 1
ATOM 1843 C C . GLU A 1 228 ? -2.687 -10.725 -13.938 1.00 93.38 228 GLU A C 1
ATOM 1845 O O . GLU A 1 228 ? -2.559 -9.788 -13.152 1.00 93.38 228 GLU A O 1
ATOM 1850 N N . LEU A 1 229 ? -2.234 -10.684 -15.193 1.00 94.88 229 LEU A N 1
ATOM 1851 C CA . LEU A 1 229 ? -1.635 -9.496 -15.800 1.00 94.88 229 LEU A CA 1
ATOM 1852 C C . LEU A 1 229 ? -2.729 -8.464 -16.089 1.00 94.88 229 LEU A C 1
ATOM 1854 O O . LEU A 1 229 ? -3.587 -8.688 -16.943 1.00 94.88 229 LEU A O 1
ATOM 1858 N N . VAL A 1 230 ? -2.705 -7.351 -15.355 1.00 95.44 230 VAL A N 1
ATOM 1859 C CA . VAL A 1 230 ? -3.750 -6.316 -15.397 1.00 95.44 230 VAL A CA 1
ATOM 1860 C C . VAL A 1 230 ? -3.312 -5.045 -16.123 1.00 95.44 230 VAL A C 1
ATOM 1862 O O . VAL A 1 230 ? -4.159 -4.317 -16.633 1.00 95.44 230 VAL A O 1
ATOM 1865 N N . ILE A 1 231 ? -2.003 -4.791 -16.194 1.00 95.81 231 ILE A N 1
ATOM 1866 C CA . ILE A 1 231 ? -1.389 -3.729 -17.002 1.00 95.81 231 ILE A CA 1
ATOM 1867 C C . ILE A 1 231 ? -0.167 -4.334 -17.699 1.00 95.81 231 ILE A C 1
ATOM 1869 O O . ILE A 1 231 ? 0.672 -4.935 -17.027 1.00 95.81 231 ILE A O 1
ATOM 1873 N N . ASP A 1 232 ? -0.076 -4.179 -19.022 1.00 97.12 232 ASP A N 1
ATOM 1874 C CA . ASP A 1 232 ? 1.036 -4.671 -19.847 1.00 97.12 232 ASP A CA 1
ATOM 1875 C C . ASP A 1 232 ? 1.515 -3.592 -20.819 1.00 97.12 232 ASP A C 1
ATOM 1877 O O . ASP A 1 232 ? 1.117 -3.545 -21.980 1.00 97.12 232 ASP A O 1
ATOM 1881 N N . GLU A 1 233 ? 2.381 -2.718 -20.321 1.00 96.69 233 GLU A N 1
ATOM 1882 C CA . GLU A 1 233 ? 2.980 -1.610 -21.063 1.00 96.69 233 GLU A CA 1
ATOM 1883 C C . GLU A 1 233 ? 4.497 -1.845 -21.155 1.00 96.69 233 GLU A C 1
ATOM 1885 O O . GLU A 1 233 ? 5.316 -0.982 -20.844 1.00 96.69 233 GLU A O 1
ATOM 1890 N N . TRP A 1 234 ? 4.894 -3.068 -21.532 1.00 96.19 234 TRP A N 1
ATOM 1891 C CA . TRP A 1 234 ? 6.298 -3.500 -21.600 1.00 96.19 234 TRP A CA 1
ATOM 1892 C C . TRP A 1 234 ? 6.984 -3.083 -22.906 1.00 96.19 234 TRP A C 1
ATOM 1894 O O . TRP A 1 234 ? 7.457 -3.907 -23.696 1.00 96.19 234 TRP A O 1
ATOM 1904 N N . HIS A 1 235 ? 7.015 -1.780 -23.150 1.00 94.19 235 HIS A N 1
ATOM 1905 C CA . HIS A 1 235 ? 7.705 -1.159 -24.272 1.00 94.19 235 HIS A CA 1
ATOM 1906 C C . HIS A 1 235 ? 8.288 0.191 -23.848 1.00 94.19 235 HIS A C 1
ATOM 1908 O O . HIS A 1 235 ? 7.849 0.789 -22.872 1.00 94.19 235 HIS A O 1
ATOM 1914 N N . THR A 1 236 ? 9.288 0.675 -24.586 1.00 92.69 236 THR A N 1
ATOM 1915 C CA . THR A 1 236 ? 9.822 2.030 -24.391 1.00 92.69 236 THR A CA 1
ATOM 1916 C C . THR A 1 236 ? 8.711 3.048 -24.630 1.00 92.69 236 THR A C 1
ATOM 1918 O O . THR A 1 236 ? 7.965 2.918 -25.608 1.00 92.69 236 THR A O 1
ATOM 1921 N N . GLN A 1 237 ? 8.591 4.033 -23.745 1.00 89.50 237 GLN A N 1
ATOM 1922 C CA . GLN A 1 237 ? 7.537 5.044 -23.818 1.00 89.50 237 GLN A CA 1
ATOM 1923 C C . GLN A 1 237 ? 7.995 6.277 -24.602 1.00 89.50 237 GLN A C 1
ATOM 1925 O O . GLN A 1 237 ? 9.190 6.516 -24.803 1.00 89.50 237 GLN A O 1
ATOM 1930 N N . ASP A 1 238 ? 7.030 7.086 -25.042 1.00 85.25 238 ASP A N 1
ATOM 1931 C CA . ASP A 1 238 ? 7.321 8.432 -25.537 1.00 85.25 238 ASP A CA 1
ATOM 1932 C C . ASP A 1 238 ? 7.959 9.289 -24.430 1.00 85.25 238 ASP A C 1
ATOM 1934 O O . ASP A 1 238 ? 7.774 9.032 -23.242 1.00 85.25 238 ASP A O 1
ATOM 1938 N N . VAL A 1 239 ? 8.693 10.335 -24.830 1.00 85.44 239 VAL A N 1
ATOM 1939 C CA . VAL A 1 239 ? 9.453 11.189 -23.903 1.00 85.44 239 VAL A CA 1
ATOM 1940 C C . VAL A 1 239 ? 8.578 11.706 -22.760 1.00 85.44 239 VAL A C 1
ATOM 1942 O O . VAL A 1 239 ? 7.657 12.493 -22.994 1.00 85.44 239 VAL A O 1
ATOM 1945 N N . GLY A 1 240 ? 8.928 11.344 -21.524 1.00 86.06 240 GLY A N 1
ATOM 1946 C CA . GLY A 1 240 ? 8.263 11.829 -20.318 1.00 86.06 240 GLY A CA 1
ATOM 1947 C C . GLY A 1 240 ? 7.948 10.723 -19.317 1.00 86.06 240 GLY A C 1
ATOM 1948 O O . GLY A 1 240 ? 8.714 9.782 -19.161 1.00 86.06 240 GLY A O 1
ATOM 1949 N N . VAL A 1 241 ? 6.838 10.899 -18.601 1.00 87.25 241 VAL A N 1
ATOM 1950 C CA . VAL A 1 241 ? 6.324 9.971 -17.590 1.00 87.25 241 VAL A CA 1
ATOM 1951 C C . VAL A 1 241 ? 4.837 9.771 -17.864 1.00 87.25 241 VAL A C 1
ATOM 1953 O O . VAL A 1 241 ? 4.115 10.747 -18.079 1.00 87.25 241 VAL A O 1
ATOM 1956 N N . ASN A 1 242 ? 4.382 8.522 -17.850 1.00 90.50 242 ASN A N 1
ATOM 1957 C CA . ASN A 1 242 ? 2.998 8.142 -18.113 1.00 90.50 242 ASN A CA 1
ATOM 1958 C C . ASN A 1 242 ? 2.377 7.485 -16.880 1.00 90.50 242 ASN A C 1
ATOM 1960 O O . ASN A 1 242 ? 3.058 6.774 -16.143 1.00 90.50 242 ASN A O 1
ATOM 1964 N N . THR A 1 243 ? 1.075 7.700 -16.676 1.00 91.62 243 THR A N 1
ATOM 1965 C CA . THR A 1 243 ? 0.303 7.050 -15.610 1.00 91.62 243 THR A CA 1
ATOM 1966 C C . THR A 1 243 ? -0.828 6.232 -16.213 1.00 91.62 243 THR A C 1
ATOM 1968 O O . THR A 1 243 ? -1.638 6.752 -16.981 1.00 91.62 243 THR A O 1
ATOM 1971 N N . TYR A 1 244 ? -0.913 4.972 -15.804 1.00 91.69 244 TYR A N 1
ATOM 1972 C CA . TYR A 1 244 ? -1.970 4.043 -16.178 1.00 91.69 244 TYR A CA 1
ATOM 1973 C C . TYR A 1 244 ? -2.821 3.713 -14.962 1.00 91.69 244 TYR A C 1
ATOM 1975 O O . TYR A 1 244 ? -2.310 3.638 -13.843 1.00 91.69 244 TYR A O 1
ATOM 1983 N N . GLU A 1 245 ? -4.116 3.498 -15.180 1.00 92.69 245 GLU A N 1
ATOM 1984 C CA . GLU A 1 245 ? -5.041 3.106 -14.122 1.00 92.69 245 GLU A CA 1
ATOM 1985 C C . GLU A 1 245 ? -5.690 1.751 -14.402 1.00 92.69 245 GLU A C 1
ATOM 1987 O O . GLU A 1 245 ? -6.022 1.422 -15.540 1.00 92.69 245 GLU A O 1
ATOM 1992 N N . TYR A 1 246 ? -5.904 0.971 -13.343 1.00 92.50 246 TYR A N 1
ATOM 1993 C CA . TYR A 1 246 ? -6.633 -0.289 -13.409 1.00 92.50 246 TYR A CA 1
ATOM 1994 C C . TYR A 1 246 ? -7.724 -0.345 -12.346 1.00 92.50 246 TYR A C 1
ATOM 1996 O O . TYR A 1 246 ? -7.473 -0.218 -11.146 1.00 92.50 246 TYR A O 1
ATOM 2004 N N . HIS A 1 247 ? -8.959 -0.547 -12.800 1.00 90.31 247 HIS A N 1
ATOM 2005 C CA . HIS A 1 247 ? -10.127 -0.671 -11.941 1.00 90.31 247 HIS A CA 1
ATOM 2006 C C . HIS A 1 247 ? -10.318 -2.125 -11.536 1.00 90.31 247 HIS A C 1
ATOM 2008 O O . HIS A 1 247 ? -10.524 -2.994 -12.379 1.00 90.31 247 HIS A O 1
ATOM 2014 N N . TRP A 1 248 ? -10.328 -2.382 -10.235 1.00 88.50 248 TRP A N 1
ATOM 2015 C CA . TRP A 1 248 ? -10.387 -3.729 -9.703 1.00 88.50 248 TRP A CA 1
ATOM 2016 C C . TRP A 1 248 ? -11.489 -3.899 -8.665 1.00 88.50 248 TRP A C 1
ATOM 2018 O O . TRP A 1 248 ? -11.767 -3.005 -7.864 1.00 88.50 248 TRP A O 1
ATOM 2028 N N . LEU A 1 249 ? -12.120 -5.072 -8.657 1.00 86.44 249 LEU A N 1
ATOM 2029 C CA . LEU A 1 249 ? -13.125 -5.436 -7.666 1.00 86.44 249 LEU A CA 1
ATOM 2030 C C . LEU A 1 249 ? -12.590 -6.563 -6.784 1.00 86.44 249 LEU A C 1
ATOM 2032 O O . LEU A 1 249 ? -12.536 -7.720 -7.197 1.00 86.44 249 LEU A O 1
ATOM 2036 N N . LEU A 1 250 ? -12.264 -6.237 -5.534 1.00 82.31 250 LEU A N 1
ATOM 2037 C CA . LEU A 1 250 ? -11.875 -7.239 -4.553 1.00 82.31 250 LEU A CA 1
ATOM 2038 C C . LEU A 1 250 ? -13.126 -7.934 -3.999 1.00 82.31 250 LEU A C 1
ATOM 2040 O O . LEU A 1 250 ? -13.856 -7.370 -3.180 1.00 82.31 250 LEU A O 1
ATOM 2044 N N . SER A 1 251 ? -13.357 -9.170 -4.439 1.00 79.19 251 SER A N 1
ATOM 2045 C CA . SER A 1 251 ? -14.550 -9.968 -4.118 1.00 79.19 251 SER A CA 1
ATOM 2046 C C . SER A 1 251 ? -14.473 -10.728 -2.789 1.00 79.19 251 SER A C 1
ATOM 2048 O O . SER A 1 251 ? -15.491 -11.214 -2.299 1.00 79.19 251 SER A O 1
ATOM 2050 N N . SER A 1 252 ? -13.288 -10.843 -2.185 1.00 74.88 252 SER A N 1
ATOM 2051 C CA . SER A 1 252 ? -13.070 -11.597 -0.947 1.00 74.88 252 SER A CA 1
ATOM 2052 C C . SER A 1 252 ? -12.135 -10.862 0.018 1.00 74.88 252 SER A C 1
ATOM 2054 O O . SER A 1 252 ? -11.385 -9.963 -0.352 1.00 74.88 252 SER A O 1
ATOM 2056 N N . ARG A 1 253 ? -12.206 -11.200 1.310 1.00 73.31 253 ARG A N 1
ATOM 2057 C CA . ARG A 1 253 ? -11.398 -10.549 2.353 1.00 73.31 253 ARG A CA 1
ATOM 2058 C C . ARG A 1 253 ? -9.983 -11.143 2.373 1.00 73.31 253 ARG A C 1
ATOM 2060 O O . ARG A 1 253 ? -9.663 -11.922 3.266 1.00 73.31 253 ARG A O 1
ATOM 2067 N N . GLN A 1 254 ? -9.158 -10.781 1.397 1.00 75.88 254 GLN A N 1
ATOM 2068 C CA . GLN A 1 254 ? -7.779 -11.258 1.251 1.00 75.88 254 GLN A CA 1
ATOM 2069 C C . GLN A 1 254 ? -6.818 -10.111 0.927 1.00 75.88 254 GLN A C 1
ATOM 2071 O O . GLN A 1 254 ? -7.252 -9.077 0.427 1.00 75.88 254 GLN A O 1
ATOM 2076 N N . ARG A 1 255 ? -5.525 -10.304 1.221 1.00 79.56 255 ARG A N 1
ATOM 2077 C CA . ARG A 1 255 ? -4.449 -9.442 0.713 1.00 79.56 255 ARG A CA 1
ATOM 2078 C C . ARG A 1 255 ? -4.020 -9.994 -0.640 1.00 79.56 255 ARG A C 1
ATOM 2080 O O . ARG A 1 255 ? -3.429 -11.080 -0.649 1.00 79.56 255 ARG A O 1
ATOM 2087 N N . PRO A 1 256 ? -4.341 -9.318 -1.746 1.00 86.62 256 PRO A N 1
ATOM 2088 C CA . PRO A 1 256 ? -3.898 -9.730 -3.064 1.00 86.62 256 PRO A CA 1
ATOM 2089 C C . PRO A 1 256 ? -2.374 -9.750 -3.113 1.00 86.62 256 PRO A C 1
ATOM 2091 O O . PRO A 1 256 ? -1.729 -8.914 -2.471 1.00 86.62 256 PRO A O 1
ATOM 2094 N N . ILE A 1 257 ? -1.829 -10.710 -3.853 1.00 90.12 257 ILE A N 1
ATOM 2095 C CA . ILE A 1 257 ? -0.427 -10.671 -4.269 1.00 90.12 257 ILE A CA 1
ATOM 2096 C C . ILE A 1 257 ? -0.334 -9.651 -5.397 1.00 90.12 257 ILE A C 1
ATOM 2098 O O . ILE A 1 257 ? -1.197 -9.642 -6.278 1.00 90.12 257 ILE A O 1
ATOM 2102 N N . VAL A 1 258 ? 0.665 -8.784 -5.334 1.00 92.81 258 VAL A N 1
ATOM 2103 C CA . VAL A 1 258 ? 0.989 -7.824 -6.380 1.00 92.81 258 VAL A CA 1
ATOM 2104 C C . VAL A 1 258 ? 2.415 -8.084 -6.819 1.00 92.81 258 VAL A C 1
ATOM 2106 O O . VAL A 1 258 ? 3.306 -8.159 -5.978 1.00 92.81 258 VAL A O 1
ATOM 2109 N N . GLU A 1 259 ? 2.600 -8.193 -8.126 1.00 95.94 259 GLU A N 1
ATOM 2110 C CA . GLU A 1 259 ? 3.910 -8.207 -8.763 1.00 95.94 259 GLU A CA 1
ATOM 2111 C C . GLU A 1 259 ? 3.964 -7.033 -9.738 1.00 95.94 259 GLU A C 1
ATOM 2113 O O . GLU A 1 259 ? 3.060 -6.861 -10.560 1.00 95.94 259 GLU A O 1
ATOM 2118 N N . MET A 1 260 ? 4.992 -6.201 -9.621 1.00 97.44 260 MET A N 1
ATOM 2119 C CA . MET A 1 260 ? 5.240 -5.091 -10.529 1.00 97.44 260 MET A CA 1
ATOM 2120 C C . MET A 1 260 ? 6.623 -5.256 -11.140 1.00 97.44 260 MET A C 1
ATOM 2122 O O . MET A 1 260 ? 7.612 -5.397 -10.424 1.00 97.44 260 MET A O 1
ATOM 2126 N N . GLU A 1 261 ? 6.683 -5.224 -12.465 1.00 98.00 261 GLU A N 1
ATOM 2127 C CA . GLU A 1 261 ? 7.934 -5.238 -13.215 1.00 98.00 261 GLU A CA 1
ATOM 2128 C C . GLU A 1 261 ? 8.112 -3.878 -13.880 1.00 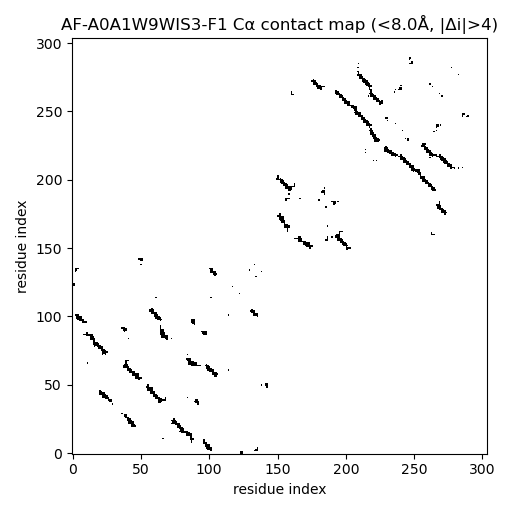98.00 261 GLU A C 1
ATOM 2130 O O . GLU A 1 261 ? 7.160 -3.325 -14.433 1.00 98.00 261 GLU A O 1
ATOM 2135 N N . TYR A 1 262 ? 9.334 -3.359 -13.855 1.00 97.81 262 TYR A N 1
ATOM 2136 C CA . TYR A 1 262 ? 9.713 -2.081 -14.449 1.00 97.81 262 TYR A CA 1
ATOM 2137 C C . TYR A 1 262 ? 11.002 -2.221 -15.246 1.00 97.81 262 TYR A C 1
ATOM 2139 O O . TYR A 1 262 ? 11.903 -2.931 -14.801 1.00 97.81 262 TYR A O 1
ATOM 2147 N N . PHE A 1 263 ? 11.141 -1.495 -16.355 1.00 97.44 263 PHE A N 1
ATOM 2148 C CA . PHE A 1 263 ? 12.449 -1.235 -16.950 1.00 97.44 263 PHE A CA 1
ATOM 2149 C C . PHE A 1 263 ? 12.632 0.228 -17.336 1.00 97.44 263 PHE A C 1
ATOM 2151 O O . PHE A 1 263 ? 11.677 0.907 -17.702 1.00 97.44 263 PHE A O 1
ATOM 2158 N N . ASP A 1 264 ? 13.893 0.651 -17.337 1.00 96.19 264 ASP A N 1
ATOM 2159 C CA . ASP A 1 264 ? 14.358 1.956 -17.792 1.00 96.19 264 ASP A CA 1
ATOM 2160 C C . ASP A 1 264 ? 15.325 1.822 -18.976 1.00 96.19 264 ASP A C 1
ATOM 2162 O O . ASP A 1 264 ? 16.164 0.909 -18.993 1.00 96.19 264 ASP A O 1
ATOM 2166 N N . VAL A 1 265 ? 15.231 2.730 -19.956 1.00 93.94 265 VAL A N 1
ATOM 2167 C CA . VAL A 1 265 ? 16.176 2.807 -21.083 1.00 93.94 265 VAL A CA 1
ATOM 2168 C C . VAL A 1 265 ? 16.642 4.234 -21.362 1.00 93.94 265 VAL A C 1
ATOM 2170 O O . VAL A 1 265 ? 17.847 4.453 -21.514 1.00 93.94 265 VAL A O 1
ATOM 2173 N N . ASN A 1 266 ? 15.722 5.182 -21.549 1.00 88.12 266 ASN A N 1
ATOM 2174 C CA . ASN A 1 266 ? 16.064 6.517 -22.060 1.00 88.12 266 ASN A CA 1
ATOM 2175 C C . ASN A 1 266 ? 15.170 7.660 -21.563 1.00 88.12 266 ASN A C 1
ATOM 2177 O O . ASN A 1 266 ? 15.418 8.809 -21.944 1.00 88.12 266 ASN A O 1
ATOM 2181 N N . ASN A 1 267 ? 14.162 7.365 -20.748 1.00 89.56 267 ASN A N 1
ATOM 2182 C CA . ASN A 1 267 ? 13.332 8.361 -20.080 1.00 89.56 267 ASN A CA 1
ATOM 2183 C C . ASN A 1 267 ? 13.801 8.603 -18.636 1.00 89.56 267 ASN A C 1
ATOM 2185 O O . ASN A 1 267 ? 14.700 7.915 -18.160 1.00 89.56 267 ASN A O 1
ATOM 2189 N N . PRO A 1 268 ? 13.253 9.611 -17.926 1.00 88.69 268 PRO A N 1
ATOM 2190 C CA . PRO A 1 268 ? 13.494 9.739 -16.497 1.00 88.69 268 PRO A CA 1
ATOM 2191 C C . PRO A 1 268 ? 13.033 8.474 -15.777 1.00 88.69 268 PRO A C 1
ATOM 2193 O O . PRO A 1 268 ? 11.861 8.101 -15.862 1.00 88.69 268 PRO A O 1
ATOM 2196 N N . ALA A 1 269 ? 13.942 7.863 -15.029 1.00 92.94 269 ALA A N 1
ATOM 2197 C CA . ALA A 1 269 ? 13.689 6.627 -14.327 1.00 92.94 269 ALA A CA 1
ATOM 2198 C C . ALA A 1 269 ? 12.704 6.850 -13.173 1.00 92.94 269 ALA A C 1
ATOM 2200 O O . ALA A 1 269 ? 13.072 7.339 -12.100 1.00 92.94 269 ALA A O 1
ATOM 2201 N N . VAL A 1 270 ? 11.438 6.514 -13.416 1.00 91.94 270 VAL A N 1
ATOM 2202 C CA . VAL A 1 270 ? 10.318 6.671 -12.484 1.00 91.94 270 VAL A CA 1
ATOM 2203 C C . VAL A 1 270 ? 9.539 5.366 -12.443 1.00 91.94 270 VAL A C 1
ATOM 2205 O O . VAL A 1 270 ? 9.167 4.838 -13.490 1.00 91.94 270 VAL A O 1
ATOM 2208 N N . ALA A 1 271 ? 9.273 4.864 -11.240 1.00 93.38 271 ALA A N 1
ATOM 2209 C CA . ALA A 1 271 ? 8.439 3.692 -11.004 1.00 93.38 271 ALA A CA 1
ATOM 2210 C C . ALA A 1 271 ? 7.627 3.904 -9.724 1.00 93.38 271 ALA A C 1
ATOM 2212 O O . ALA A 1 271 ? 8.181 3.925 -8.626 1.00 93.38 271 ALA A O 1
ATOM 2213 N N . GLN A 1 272 ? 6.311 4.072 -9.861 1.00 92.44 272 GLN A N 1
ATOM 2214 C CA . GLN A 1 272 ? 5.421 4.302 -8.722 1.00 92.44 272 GLN A CA 1
ATOM 2215 C C . GLN A 1 272 ? 4.179 3.422 -8.817 1.00 92.44 272 GLN A C 1
ATOM 2217 O O . GLN A 1 272 ? 3.597 3.278 -9.894 1.00 92.44 272 GLN A O 1
ATOM 2222 N N . LEU A 1 273 ? 3.750 2.882 -7.680 1.00 90.56 273 LEU A N 1
ATOM 2223 C CA . LEU A 1 273 ? 2.499 2.155 -7.511 1.00 90.56 273 LEU A CA 1
ATOM 2224 C C . LEU A 1 273 ? 1.671 2.825 -6.421 1.00 90.56 273 LEU A C 1
ATOM 2226 O O . LEU A 1 273 ? 2.045 2.831 -5.251 1.00 90.56 273 LEU A O 1
ATOM 2230 N N . ALA A 1 274 ? 0.493 3.308 -6.790 1.00 84.12 274 ALA A N 1
ATOM 2231 C CA . ALA A 1 274 ? -0.487 3.816 -5.845 1.00 84.12 274 ALA A CA 1
ATOM 2232 C C . ALA A 1 274 ? -1.819 3.083 -6.002 1.00 84.12 274 ALA A C 1
ATOM 2234 O O . ALA A 1 274 ? -2.117 2.473 -7.028 1.00 84.12 274 ALA A O 1
ATOM 2235 N N . TRP A 1 275 ? -2.659 3.151 -4.975 1.00 84.19 275 TRP A N 1
ATOM 2236 C CA . TRP A 1 275 ? -4.022 2.643 -5.047 1.00 84.19 275 TRP A CA 1
ATOM 2237 C C . TRP A 1 275 ? -4.970 3.510 -4.230 1.00 84.19 275 TRP A C 1
ATOM 2239 O O . TRP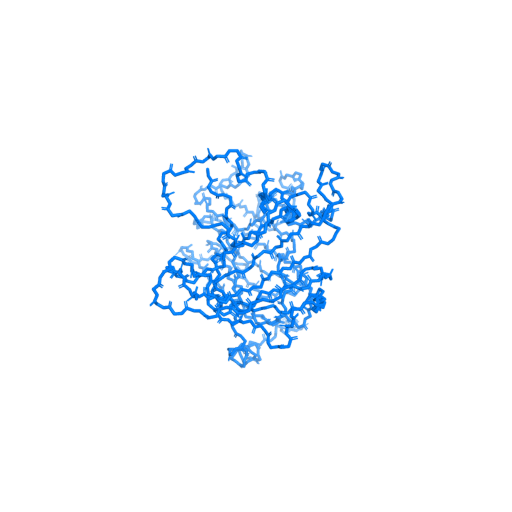 A 1 275 ? -4.605 4.081 -3.202 1.00 84.19 275 TRP A O 1
ATOM 2249 N N . GLN A 1 276 ? -6.228 3.557 -4.654 1.00 83.12 276 GLN A N 1
ATOM 2250 C CA . GLN A 1 276 ? -7.294 4.206 -3.905 1.00 83.12 276 GLN A CA 1
ATOM 2251 C C . GLN A 1 276 ? -8.530 3.324 -3.816 1.00 83.12 276 GLN A C 1
ATOM 2253 O O . GLN A 1 276 ? -8.898 2.619 -4.759 1.00 83.12 276 GLN A O 1
ATOM 2258 N N . ARG A 1 277 ? -9.204 3.391 -2.668 1.00 81.12 277 ARG A N 1
ATOM 2259 C CA . ARG A 1 277 ? -10.511 2.765 -2.511 1.00 81.12 277 ARG A CA 1
ATOM 2260 C C . ARG A 1 277 ? -11.569 3.632 -3.174 1.00 81.12 277 ARG A C 1
ATOM 2262 O O . ARG A 1 277 ? -11.652 4.832 -2.929 1.00 81.12 277 ARG A O 1
ATOM 2269 N N . VAL A 1 278 ? -12.454 2.986 -3.916 1.00 78.06 278 VAL A N 1
ATOM 2270 C CA . VAL A 1 278 ? -13.645 3.619 -4.467 1.00 78.06 278 VAL A CA 1
ATOM 2271 C C . VAL A 1 278 ? -14.776 3.550 -3.434 1.00 78.06 278 VAL A C 1
ATOM 2273 O O . VAL A 1 278 ? -15.072 2.463 -2.928 1.00 78.06 278 VAL A O 1
ATOM 2276 N N . PRO A 1 279 ? -15.433 4.677 -3.098 1.00 76.00 279 PRO A N 1
ATOM 2277 C CA . PRO A 1 279 ? -16.630 4.666 -2.262 1.00 76.00 279 PRO A CA 1
ATOM 2278 C C . PRO A 1 279 ? -17.712 3.735 -2.822 1.00 76.00 279 PRO A C 1
ATOM 2280 O O . PRO A 1 279 ? -17.939 3.702 -4.032 1.00 76.00 279 PRO A O 1
ATOM 2283 N N . ASP A 1 280 ? -18.436 3.026 -1.948 1.00 74.19 280 ASP A N 1
ATOM 2284 C CA . ASP A 1 280 ? -19.346 1.951 -2.377 1.00 74.19 280 ASP A CA 1
ATOM 2285 C C . ASP A 1 280 ? -20.471 2.441 -3.314 1.00 74.19 280 ASP A C 1
ATOM 2287 O O . ASP A 1 280 ? -20.949 1.704 -4.177 1.00 74.19 280 ASP A O 1
ATOM 2291 N N . VAL A 1 281 ? -20.840 3.724 -3.210 1.00 68.88 281 VAL A N 1
ATOM 2292 C CA . VAL A 1 281 ? -21.813 4.395 -4.092 1.00 68.88 281 VAL A CA 1
ATOM 2293 C C . VAL A 1 281 ? -21.402 4.385 -5.574 1.00 68.88 281 VAL A C 1
ATOM 2295 O O . VAL A 1 281 ? -22.267 4.422 -6.448 1.00 68.88 281 VAL A O 1
ATOM 2298 N N . TYR A 1 282 ? -20.106 4.278 -5.877 1.00 72.12 282 TYR A N 1
ATOM 2299 C CA . TYR A 1 282 ? -19.582 4.253 -7.246 1.00 72.12 282 TYR A CA 1
ATOM 2300 C C . TYR A 1 282 ? -19.279 2.838 -7.767 1.00 72.12 282 TYR A C 1
ATOM 2302 O O . TYR A 1 282 ? -18.905 2.690 -8.932 1.00 72.12 282 TYR A O 1
ATOM 2310 N N . LEU A 1 283 ? -19.503 1.778 -6.975 1.00 71.88 283 LEU A N 1
ATOM 2311 C CA . LEU A 1 283 ? -19.291 0.390 -7.418 1.00 71.88 283 LEU A CA 1
ATOM 2312 C C . LEU A 1 283 ? -20.019 0.028 -8.722 1.00 71.88 283 LEU A C 1
ATOM 2314 O O . LEU A 1 283 ? -19.407 -0.651 -9.547 1.00 71.88 283 LEU A O 1
ATOM 2318 N N . PRO A 1 284 ? -21.265 0.480 -8.986 1.00 74.81 284 PRO A N 1
ATOM 2319 C CA . PRO A 1 284 ? -21.926 0.179 -10.255 1.00 74.81 284 PRO A CA 1
ATOM 2320 C C . PRO A 1 284 ? -21.192 0.743 -11.481 1.00 74.81 284 PRO A C 1
ATOM 2322 O O . PRO A 1 284 ? -21.313 0.184 -12.569 1.00 74.81 284 PRO A O 1
ATOM 2325 N N . ILE A 1 285 ? -20.445 1.843 -11.325 1.00 69.94 285 ILE A N 1
ATOM 2326 C CA . ILE A 1 285 ? -19.633 2.438 -12.396 1.00 69.94 285 ILE A CA 1
ATOM 2327 C C . ILE A 1 285 ? -18.389 1.578 -12.625 1.00 69.94 285 ILE A C 1
ATOM 2329 O O . ILE A 1 285 ? -18.115 1.203 -13.762 1.00 69.94 285 ILE A O 1
ATOM 2333 N N . ILE A 1 286 ? -17.708 1.185 -11.545 1.00 67.88 286 ILE A N 1
ATOM 2334 C CA . ILE A 1 286 ? -16.528 0.313 -11.600 1.00 67.88 286 ILE A CA 1
ATOM 2335 C C . ILE A 1 286 ? -16.862 -1.040 -12.237 1.00 67.88 286 ILE A C 1
ATOM 2337 O O . ILE A 1 286 ? -16.188 -1.462 -13.174 1.00 67.88 286 ILE A O 1
ATOM 2341 N N . MET A 1 287 ? -17.951 -1.690 -11.814 1.00 69.81 287 MET A N 1
ATOM 2342 C CA . MET A 1 287 ? -18.386 -2.960 -12.408 1.00 69.81 287 MET A CA 1
ATOM 2343 C C . MET A 1 287 ? -18.684 -2.826 -13.906 1.00 69.81 287 MET A C 1
ATOM 2345 O O . MET A 1 287 ? -18.364 -3.728 -14.674 1.00 69.81 287 MET A O 1
ATOM 2349 N N . LYS A 1 288 ? -19.260 -1.697 -14.343 1.00 69.56 288 LYS A N 1
ATOM 2350 C CA . LYS A 1 288 ? -19.473 -1.425 -15.771 1.00 69.56 288 LYS A CA 1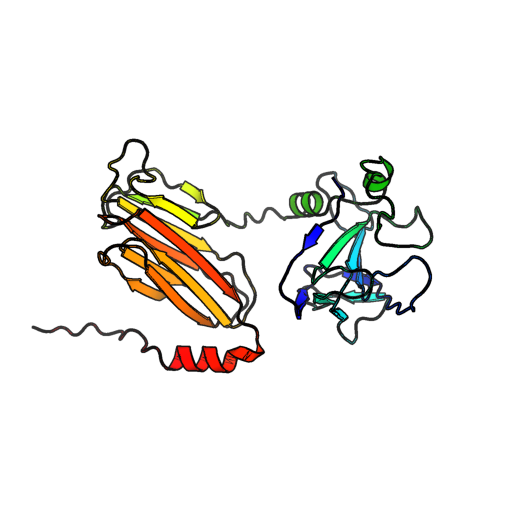
ATOM 2351 C C . LYS A 1 288 ? -18.162 -1.208 -16.521 1.00 69.56 288 LYS A C 1
ATOM 2353 O O . LYS A 1 288 ? -18.047 -1.715 -17.627 1.00 69.56 288 LYS A O 1
ATOM 2358 N N . SER A 1 289 ? -17.197 -0.487 -15.943 1.00 62.88 289 SER A N 1
ATOM 2359 C CA . SER A 1 289 ? -15.886 -0.303 -16.577 1.00 62.88 289 SER A CA 1
ATOM 2360 C C . SER A 1 289 ? -15.133 -1.625 -16.721 1.00 62.88 289 SER A C 1
ATOM 2362 O O . SER A 1 289 ? -14.626 -1.896 -17.799 1.00 62.88 289 SER A O 1
ATOM 2364 N N . ILE A 1 290 ? -15.168 -2.495 -15.704 1.00 60.66 290 ILE A N 1
ATOM 2365 C CA . ILE A 1 290 ? -14.537 -3.823 -15.754 1.00 60.66 290 ILE A CA 1
ATOM 2366 C C . ILE A 1 290 ? -15.156 -4.682 -16.864 1.00 60.66 290 ILE A C 1
ATOM 2368 O O . ILE A 1 290 ? -14.438 -5.299 -17.637 1.00 60.66 290 ILE A O 1
ATOM 2372 N N . LEU A 1 291 ? -16.488 -4.683 -16.995 1.00 58.47 291 LEU A N 1
ATOM 2373 C CA . LEU A 1 291 ? -17.190 -5.442 -18.041 1.00 58.47 291 LEU A CA 1
ATOM 2374 C C . LEU A 1 291 ? -16.916 -4.946 -19.473 1.00 58.47 291 LEU A C 1
ATOM 2376 O O . LEU A 1 291 ? -17.258 -5.645 -20.425 1.00 58.47 291 LEU A O 1
ATOM 2380 N N . LEU A 1 292 ? -16.369 -3.739 -19.635 1.00 53.75 292 LEU A N 1
ATOM 2381 C CA . LEU A 1 292 ? -16.074 -3.130 -20.934 1.00 53.75 292 LEU A CA 1
ATOM 2382 C C . LEU A 1 292 ? -14.592 -3.224 -21.323 1.00 53.75 292 LEU A C 1
ATOM 2384 O O . LEU A 1 292 ? -14.278 -2.990 -22.490 1.00 53.75 292 LEU A O 1
ATOM 2388 N N . ILE A 1 293 ? -13.700 -3.579 -20.392 1.00 50.06 293 ILE A N 1
ATOM 2389 C CA . ILE A 1 293 ? -12.308 -3.907 -20.710 1.00 50.06 293 ILE A CA 1
ATOM 2390 C C . ILE A 1 293 ? -12.320 -5.326 -21.300 1.00 50.06 293 ILE A C 1
ATOM 2392 O O . ILE A 1 293 ? -12.758 -6.256 -20.617 1.00 50.06 293 ILE A O 1
ATOM 2396 N N . PRO A 1 294 ? -11.913 -5.534 -22.565 1.00 39.84 294 PRO A N 1
ATOM 2397 C CA . PRO A 1 294 ? -11.824 -6.878 -23.115 1.00 39.84 294 PRO A CA 1
ATOM 2398 C C . PRO A 1 294 ? -10.822 -7.676 -22.277 1.00 39.84 294 PRO A C 1
ATOM 2400 O O . PRO A 1 294 ? -9.668 -7.277 -22.143 1.00 39.84 294 PRO A O 1
ATOM 2403 N N . THR A 1 295 ? -11.262 -8.799 -21.708 1.00 42.59 295 THR A N 1
ATOM 2404 C CA . THR A 1 295 ? -10.347 -9.775 -21.107 1.00 42.59 295 THR A CA 1
ATOM 2405 C C . THR A 1 295 ? -9.285 -10.138 -22.150 1.00 42.59 295 THR A C 1
ATOM 2407 O O . THR A 1 295 ? -9.684 -10.414 -23.290 1.00 42.59 295 THR A O 1
ATOM 2410 N N . PRO A 1 296 ? -7.981 -10.149 -21.816 1.00 44.47 296 PRO A N 1
ATOM 2411 C CA . PRO A 1 296 ? -6.955 -10.582 -22.754 1.00 44.47 296 PRO A CA 1
ATOM 2412 C C . PRO A 1 296 ? -7.327 -11.965 -23.298 1.00 44.47 296 PRO A C 1
ATOM 2414 O O . PRO A 1 296 ? -7.637 -12.880 -22.533 1.00 44.47 296 PRO A O 1
ATOM 2417 N N . ASP A 1 297 ? -7.385 -12.087 -24.624 1.00 39.22 297 ASP A N 1
ATOM 2418 C CA . ASP A 1 297 ? -7.786 -13.320 -25.300 1.00 39.22 297 ASP A CA 1
ATOM 2419 C C . ASP A 1 297 ? -6.809 -14.447 -24.904 1.00 39.22 297 ASP A C 1
ATOM 2421 O O . ASP A 1 297 ? -5.607 -14.316 -25.155 1.00 39.22 297 ASP A O 1
ATOM 2425 N N . PRO A 1 298 ? -7.265 -15.558 -24.292 1.00 40.19 298 PRO A N 1
ATOM 2426 C CA . PRO A 1 298 ? -6.382 -16.645 -23.866 1.00 40.19 298 PRO A CA 1
ATOM 2427 C C . PRO A 1 298 ? -5.777 -17.449 -25.033 1.00 40.19 298 PRO A C 1
ATOM 2429 O O . PRO A 1 298 ? -5.095 -18.449 -24.801 1.00 40.19 298 PRO A O 1
ATOM 2432 N N . TYR A 1 299 ? -5.998 -17.040 -26.286 1.00 35.44 299 TYR A N 1
ATOM 2433 C CA . TYR A 1 299 ? -5.441 -17.692 -27.466 1.00 35.44 299 TYR A CA 1
ATOM 2434 C C . TYR A 1 299 ? -4.567 -16.736 -28.290 1.00 35.44 299 TYR A C 1
ATOM 2436 O O . TYR A 1 299 ? -5.089 -15.932 -29.065 1.00 35.44 299 TYR A O 1
ATOM 2444 N N . PRO A 1 300 ? -3.224 -16.855 -28.235 1.00 42.41 300 PRO A N 1
ATOM 2445 C CA . PRO A 1 300 ? -2.382 -16.186 -29.210 1.00 42.41 300 PRO A CA 1
ATOM 2446 C C . PRO A 1 300 ? -2.657 -16.803 -30.584 1.00 42.41 300 PRO A C 1
ATOM 2448 O O . PRO A 1 300 ? -2.441 -17.996 -30.814 1.00 42.41 300 PRO A O 1
ATOM 2451 N N . PHE A 1 301 ? -3.152 -15.989 -31.515 1.00 38.91 301 PHE A N 1
ATOM 2452 C CA . PHE A 1 301 ? -3.278 -16.371 -32.915 1.00 38.91 301 PHE A CA 1
ATOM 2453 C C . PHE A 1 301 ? -1.912 -16.819 -33.449 1.00 38.91 301 PHE A C 1
ATOM 2455 O O . PHE A 1 301 ? -1.056 -16.000 -33.779 1.00 38.91 301 PHE A O 1
ATOM 2462 N N . HIS A 1 302 ? -1.727 -18.128 -33.622 1.00 41.28 302 HIS A N 1
ATOM 2463 C CA . HIS A 1 302 ? -0.717 -18.648 -34.533 1.00 41.28 302 HIS A CA 1
ATOM 2464 C C . HIS A 1 302 ? -1.066 -18.177 -35.948 1.00 41.28 302 HIS A C 1
ATOM 2466 O O . HIS A 1 302 ? -1.950 -18.737 -36.602 1.00 41.28 302 HIS A O 1
ATOM 2472 N N . ARG A 1 303 ? -0.361 -17.162 -36.449 1.00 37.25 303 ARG A N 1
ATOM 2473 C CA . ARG A 1 303 ? -0.233 -16.959 -37.892 1.00 37.25 303 ARG A CA 1
ATOM 2474 C C . ARG A 1 303 ? 1.063 -17.606 -38.369 1.00 37.25 303 ARG A C 1
ATOM 2476 O O . ARG A 1 303 ? 2.134 -17.326 -37.840 1.00 37.25 303 ARG A O 1
ATOM 2483 N N . LYS A 1 304 ? 0.891 -18.524 -39.322 1.00 40.94 304 LYS A N 1
ATOM 2484 C CA . LYS A 1 304 ? 1.935 -19.054 -40.203 1.00 40.94 304 LYS A CA 1
ATOM 2485 C C . LYS A 1 304 ? 2.453 -17.971 -41.138 1.00 40.94 304 LYS A C 1
ATOM 2487 O O . LYS A 1 304 ? 1.645 -17.075 -41.474 1.00 40.94 304 LYS A O 1
#

Mean predicted aligned error: 16.82 Å

Sequence (304 aa):
MVWLMMIIQPFGEVITMVREQLLKVQCLESLKHGKKDLGNYVIIRHDDLPNREGYQGTTFSAYTHLYTVTDGLEAGGKVLRGTIIGEQGSTGNSSGTHLHFQIDKDRSIRPFNHPYWLGDPDSGDTPLVAQYTYNPMRLIEAHSVETEFDYNLHTEYYSNQNLTEPSSEEYYSETEIDFEWFDSSPIPYGTPAPFSVRWEGRTPFLRQGGWIFYVTTGDGIRLQINNELVIDEWHTQDVGVNTYEYHWLLSSRQRPIVEMEYFDVNNPAVAQLAWQRVPDVYLPIIMKSILLIPTPDPYPFHRK

Foldseek 3Di:
DPLKDWADDDFFAWDFAAAKFWWAADQDDDDPDDDDWQFGKIKTWDQQLQFLVGDRGIKIKMKTQFPFADPPDHGGDIDHGGDGGGTFHGGTPGPTGIITIWMWTDCPVDDDDDPDDDPDPPPPDDPVVVVTTDRPVSSCVRRPPPPPQLLFWFKFKFLALPSPDTPDDTDRDDNFAWDFQFQADPRVVGHRDWMKMKTKHWDPAQDFAKKKKKKKFFAFKWKDWQNRTQDGRGGGDDADMDMDMGIDGRPHRDTIMMMMMYTDHPYGGTTHMDMDGDDRVCRVVSVVVVVPPPRPDPDDDDDD